Protein AF-A0A7W6D1Y2-F1 (afdb_monomer)

InterPro domains:
  IPR007345 Polysaccharide pyruvyl transferase [PF04230] (98-237)

Mean predicted aligned error: 4.93 Å

pLDDT: mean 94.33, std 11.02, range [41.69, 98.81]

Foldseek 3Di:
DEFELCQVVVVQVVCCVVPLKDKDFLLVLLLVVLVVQLCVVQAFDPVPDDYAYQQQQCVDPDAQDEAEQFDEHEQNSDDGDPSYDYQAAQYHYDLVSCLVCLVSQQVNDPHAHQFPVRQVSSVVSVRRYDYLHGSLLLAAAAPDDAPQAAEEEEAEDDQRHFPPLQCVLDDPVNVVRYDYHYSMDMDRDPSQDPVSRVVSSVVSVVLLCCLLHHHQEYETCDPSVPSNNLSHQHHYAHETQDDDRSCNVVVVFDDHDYSVCSNVDDNNDGRTPCVVSNVSSSVSVSVSCVVVVSGPDDPDDDPDPPPPDDDDD

Radius of gyration: 21.43 Å; Cα contacts (8 Å, |Δi|>4): 584; chains: 1; bounding box: 61×64×55 Å

Nearest PDB structures (foldseek):
  2xci-assembly1_A  TM=4.581E-01  e=1.912E-04  Aquifex aeolicus
  5ax7-assembly1_A  TM=4.625E-01  e=5.579E-03  Schizosaccharomyces pombe 972h-
  5vae-assembly1_A  TM=3.691E-01  e=1.554E-02  Streptococcus gordonii
  8gym-assembly1_t1  TM=3.337E-01  e=3.835E-02  Tetrahymena thermophila SB210
  6vm6-assembly5_E  TM=3.054E-01  e=9.922E-01  Acinetobacter sp. ATCC 27244

Organism: NCBI:txid1133344

Solvent-accessible surface area (backbone atoms only — not comparable to full-atom values): 17151 Å² total; per-residue (Å²): 72,57,43,71,30,57,61,75,39,66,70,47,54,51,32,32,78,74,66,59,39,38,71,48,62,30,41,62,36,38,36,34,50,16,53,52,49,43,36,57,74,66,54,37,57,74,91,74,64,52,80,41,42,52,48,53,36,40,72,57,82,68,75,76,40,79,33,66,40,53,43,82,54,56,60,70,36,52,67,70,33,88,44,53,47,73,42,48,38,10,25,34,54,51,65,74,41,47,66,75,39,36,74,68,53,46,78,57,52,65,34,21,8,25,12,51,60,42,18,51,50,36,43,77,69,73,22,55,48,39,70,63,27,53,54,29,38,48,34,70,61,43,94,60,81,41,94,81,40,26,32,34,42,39,28,48,64,76,92,19,32,57,48,82,72,49,63,81,57,52,66,77,73,54,65,78,46,55,46,82,41,70,52,52,44,80,47,74,59,83,50,37,47,74,70,53,40,54,51,45,34,52,50,26,53,49,51,53,49,48,48,44,59,34,34,56,33,35,40,26,32,34,67,63,56,44,39,45,33,38,22,18,54,29,17,65,41,36,38,31,73,63,91,58,62,78,43,48,49,49,53,79,66,44,74,71,38,39,75,94,38,38,90,70,61,68,89,79,52,72,52,52,88,48,64,71,60,24,51,52,52,48,47,56,51,47,54,56,34,53,77,67,66,57,41,70,78,74,76,74,80,74,78,77,78,84,81,79,76,78,86,80,133

Structure (mmCIF, N/CA/C/O backbone):
data_AF-A0A7W6D1Y2-F1
#
_entry.id   AF-A0A7W6D1Y2-F1
#
loop_
_atom_site.group_PDB
_atom_site.id
_atom_site.type_symbol
_atom_site.label_atom_id
_atom_site.label_alt_id
_atom_site.label_comp_id
_atom_site.label_asym_id
_atom_site.label_entity_id
_atom_site.label_seq_id
_atom_site.pdbx_PDB_ins_code
_atom_site.Cartn_x
_atom_site.Cartn_y
_atom_site.Cartn_z
_atom_site.occupancy
_atom_site.B_iso_or_equiv
_atom_site.auth_seq_id
_atom_site.auth_comp_id
_atom_site.auth_asym_id
_atom_site.auth_atom_id
_atom_site.pdbx_PDB_model_num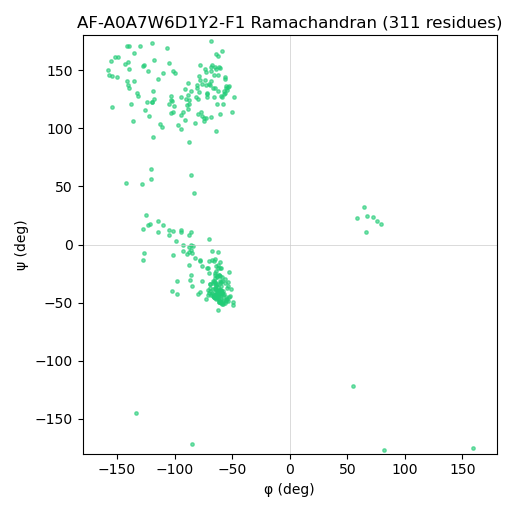
ATOM 1 N N . MET A 1 1 ? -6.647 9.348 8.780 1.00 93.44 1 MET A N 1
ATOM 2 C CA . MET A 1 1 ? -5.751 8.637 7.829 1.00 93.44 1 MET A CA 1
ATOM 3 C C . MET A 1 1 ? -4.778 7.731 8.574 1.00 93.44 1 MET A C 1
ATOM 5 O O . MET A 1 1 ? -4.252 8.136 9.602 1.00 93.44 1 MET A O 1
ATOM 9 N N . LEU A 1 2 ? -4.503 6.533 8.050 1.00 96.69 2 LEU A N 1
ATOM 10 C CA . LEU A 1 2 ? -3.585 5.573 8.676 1.00 96.69 2 LEU A CA 1
ATOM 11 C C . LEU A 1 2 ? -2.104 5.967 8.552 1.00 96.69 2 LEU A C 1
ATOM 13 O O . LEU A 1 2 ? -1.648 6.403 7.495 1.00 96.69 2 LEU A O 1
ATOM 17 N N . THR A 1 3 ? -1.351 5.719 9.620 1.00 97.25 3 THR A N 1
ATOM 18 C CA . THR A 1 3 ? 0.117 5.716 9.695 1.00 97.25 3 THR A CA 1
ATOM 19 C C . THR A 1 3 ? 0.593 4.426 10.376 1.00 97.25 3 THR A C 1
ATOM 21 O O . THR A 1 3 ? -0.231 3.659 10.873 1.00 97.25 3 THR A O 1
ATOM 24 N N . PHE A 1 4 ? 1.903 4.151 10.373 1.00 98.06 4 PHE A N 1
ATOM 25 C CA . PHE A 1 4 ? 2.440 2.846 10.789 1.00 98.06 4 PHE A CA 1
ATOM 26 C C . PHE A 1 4 ? 3.675 3.001 11.681 1.00 98.06 4 PHE A C 1
ATOM 28 O O . PHE A 1 4 ? 4.752 3.353 11.190 1.00 98.06 4 PHE A O 1
ATOM 35 N N . SER A 1 5 ? 3.544 2.749 12.986 1.00 97.75 5 SER A N 1
ATOM 36 C CA . SER A 1 5 ? 4.691 2.734 13.912 1.00 97.75 5 SER A CA 1
ATOM 37 C C . SER A 1 5 ? 5.389 1.380 14.008 1.00 97.75 5 SER A C 1
ATOM 39 O O . SER A 1 5 ? 6.523 1.297 14.478 1.00 97.75 5 SER A O 1
ATOM 41 N N . TYR A 1 6 ? 4.726 0.307 13.580 1.00 97.88 6 TYR A N 1
ATOM 42 C CA . TYR A 1 6 ? 5.149 -1.075 13.774 1.00 97.88 6 TYR A CA 1
ATOM 43 C C . TYR A 1 6 ? 5.332 -1.479 15.249 1.00 97.88 6 TYR A C 1
ATOM 45 O O . TYR A 1 6 ? 6.046 -2.444 15.527 1.00 97.88 6 TYR A O 1
ATOM 53 N N . ALA A 1 7 ? 4.683 -0.789 16.197 1.00 97.06 7 ALA A N 1
ATOM 54 C CA . ALA A 1 7 ? 4.875 -0.995 17.638 1.00 97.06 7 ALA A CA 1
ATOM 55 C C . ALA A 1 7 ? 4.685 -2.447 18.108 1.00 97.06 7 ALA A C 1
ATOM 57 O O . ALA A 1 7 ? 5.437 -2.928 18.951 1.00 97.06 7 ALA A O 1
ATOM 58 N N . ASN A 1 8 ? 3.743 -3.175 17.508 1.00 96.31 8 ASN A N 1
ATOM 59 C CA . ASN A 1 8 ? 3.412 -4.549 17.893 1.00 96.31 8 ASN A CA 1
ATOM 60 C C . ASN A 1 8 ? 4.149 -5.632 17.075 1.00 96.31 8 ASN A C 1
ATOM 62 O O . ASN A 1 8 ? 3.853 -6.824 17.157 1.00 96.31 8 ASN A O 1
ATOM 66 N N . PHE A 1 9 ? 5.178 -5.258 16.305 1.00 96.62 9 PHE A N 1
ATOM 67 C CA . PHE A 1 9 ? 5.960 -6.210 15.514 1.00 96.62 9 PHE A CA 1
ATOM 68 C C . PHE A 1 9 ? 7.109 -6.809 16.333 1.00 96.62 9 PHE A C 1
ATOM 70 O O . PHE A 1 9 ? 8.257 -6.367 16.246 1.00 96.62 9 PHE A O 1
ATOM 77 N N . ALA A 1 10 ? 6.845 -7.904 17.052 1.00 95.44 10 ALA A N 1
ATOM 78 C CA . ALA A 1 10 ? 7.852 -8.597 17.869 1.00 95.44 10 ALA A CA 1
ATOM 79 C C . ALA A 1 10 ? 9.132 -8.980 17.089 1.00 95.44 10 ALA A C 1
ATOM 81 O O . ALA A 1 10 ? 10.241 -8.971 17.626 1.00 95.44 10 ALA A O 1
ATOM 82 N N . GLY A 1 11 ? 9.007 -9.289 15.793 1.00 95.56 11 GLY A N 1
ATOM 83 C CA . GLY A 1 11 ? 10.159 -9.550 14.924 1.00 95.56 11 GLY A CA 1
ATOM 84 C C . GLY A 1 11 ? 11.063 -8.328 14.714 1.00 95.56 11 GLY A C 1
ATOM 85 O O . GLY A 1 11 ? 12.279 -8.487 14.599 1.00 95.56 11 GLY A O 1
ATOM 86 N N . PHE A 1 12 ? 10.492 -7.123 14.688 1.00 96.38 12 PHE A N 1
ATOM 87 C CA . PHE A 1 12 ? 11.236 -5.870 14.556 1.00 96.38 12 PHE A CA 1
ATOM 88 C C . PHE A 1 12 ? 11.879 -5.479 15.883 1.00 96.38 12 PHE A C 1
ATOM 90 O O . PHE A 1 12 ? 13.068 -5.172 15.883 1.00 96.38 12 PHE A O 1
ATOM 97 N N . ALA A 1 13 ? 11.172 -5.641 17.007 1.00 96.75 13 ALA A N 1
ATOM 98 C CA . ALA A 1 13 ? 11.747 -5.485 18.346 1.00 96.75 13 ALA A CA 1
ATOM 99 C C . ALA A 1 13 ? 13.005 -6.357 18.529 1.00 96.75 13 ALA A C 1
ATOM 101 O O . ALA A 1 13 ? 14.068 -5.873 18.921 1.00 96.75 13 ALA A O 1
ATOM 102 N N . ARG A 1 14 ? 12.923 -7.645 18.153 1.00 97.56 14 ARG A N 1
ATOM 103 C CA . ARG A 1 14 ? 14.071 -8.568 18.195 1.00 97.56 14 ARG A CA 1
ATOM 104 C C . ARG A 1 14 ? 15.202 -8.149 17.258 1.00 97.56 14 ARG A C 1
ATOM 106 O O . ARG A 1 14 ? 16.367 -8.260 17.630 1.00 97.56 14 ARG A O 1
ATOM 113 N N . ALA A 1 15 ? 14.886 -7.701 16.041 1.00 96.44 15 ALA A N 1
ATOM 114 C CA . ALA A 1 15 ? 15.895 -7.227 15.096 1.00 96.44 15 ALA A CA 1
ATOM 115 C C . ALA A 1 15 ? 16.615 -5.976 15.619 1.00 96.44 15 ALA A C 1
ATOM 117 O O . ALA A 1 15 ? 17.841 -5.933 15.553 1.00 96.44 15 ALA A O 1
ATOM 118 N N . MET A 1 16 ? 15.872 -5.035 16.204 1.00 97.19 16 MET A N 1
ATOM 119 C CA . MET A 1 16 ? 16.410 -3.825 16.816 1.00 97.19 16 MET A CA 1
ATOM 120 C C . MET A 1 16 ? 17.342 -4.161 17.986 1.00 97.19 16 MET A C 1
ATOM 122 O O . MET A 1 16 ? 18.485 -3.719 17.982 1.00 97.19 16 MET A O 1
ATOM 126 N N . LYS A 1 17 ? 16.918 -5.028 18.921 1.00 97.12 17 LYS A N 1
ATOM 127 C CA . LYS A 1 17 ? 17.756 -5.465 20.056 1.00 97.12 17 LYS A CA 1
ATOM 128 C C . LYS A 1 17 ? 19.048 -6.163 19.611 1.00 97.12 17 LYS A C 1
ATOM 130 O O . LYS A 1 17 ? 20.076 -6.017 20.255 1.00 97.12 17 LYS A O 1
ATOM 135 N N . ARG A 1 18 ? 18.995 -6.937 18.521 1.00 97.50 18 ARG A N 1
ATOM 136 C CA . ARG A 1 18 ? 20.141 -7.719 18.027 1.00 97.50 18 ARG A CA 1
ATOM 137 C C . ARG A 1 18 ? 21.107 -6.951 17.129 1.00 97.50 18 ARG A C 1
ATOM 139 O O . ARG A 1 18 ? 22.278 -7.299 17.095 1.00 97.50 18 ARG A O 1
ATOM 146 N N . ARG A 1 19 ? 20.607 -6.032 16.301 1.00 97.38 19 ARG A N 1
ATOM 147 C CA . ARG A 1 19 ? 21.371 -5.417 15.197 1.00 97.38 19 ARG A CA 1
ATOM 148 C C . ARG A 1 19 ? 21.365 -3.890 15.220 1.00 97.38 19 ARG A C 1
ATOM 150 O O . ARG A 1 19 ? 22.011 -3.289 14.375 1.00 97.38 19 ARG A O 1
ATOM 157 N N . GLY A 1 20 ? 20.586 -3.257 16.099 1.00 97.31 20 GLY A N 1
ATOM 158 C CA . GLY A 1 20 ? 20.396 -1.800 16.102 1.00 97.31 20 GLY A CA 1
ATOM 159 C C . GLY A 1 20 ? 19.668 -1.256 14.864 1.00 97.31 20 GLY A C 1
ATOM 160 O O . GLY A 1 20 ? 19.652 -0.048 14.632 1.00 97.31 20 GLY A O 1
ATOM 161 N N . VAL A 1 21 ? 19.092 -2.136 14.038 1.00 97.19 21 VAL A N 1
ATOM 162 C CA . VAL A 1 21 ? 18.413 -1.769 12.793 1.00 97.19 21 VAL A CA 1
ATOM 163 C C . VAL A 1 21 ? 17.361 -2.808 12.412 1.00 97.19 21 VAL A C 1
ATOM 165 O O . VAL A 1 21 ? 17.531 -4.020 12.587 1.00 97.19 21 VAL A O 1
ATOM 168 N N . TYR A 1 22 ? 16.269 -2.329 11.833 1.00 97.00 22 TYR A N 1
ATOM 169 C CA . TYR A 1 22 ? 15.302 -3.132 11.091 1.00 97.00 22 TYR A CA 1
ATOM 170 C C . TYR A 1 22 ? 14.856 -2.357 9.850 1.00 97.00 22 TYR A C 1
ATOM 172 O O . TYR A 1 22 ? 15.211 -1.193 9.682 1.00 97.00 22 TYR A O 1
ATOM 180 N N . SER A 1 23 ? 14.115 -2.998 8.945 1.00 96.31 23 SER A N 1
ATOM 181 C CA . SER A 1 23 ? 13.546 -2.306 7.787 1.00 96.31 23 SER A CA 1
ATOM 182 C C . SER A 1 23 ? 12.023 -2.269 7.821 1.00 96.31 23 SER A C 1
ATOM 184 O O . SER A 1 23 ? 11.370 -3.248 8.196 1.00 96.31 23 SER A O 1
ATOM 186 N N . VAL A 1 24 ? 11.455 -1.150 7.384 1.00 96.88 24 VAL A N 1
ATOM 187 C CA . VAL A 1 24 ? 10.011 -0.925 7.240 1.00 96.88 24 VAL A CA 1
ATOM 188 C C . VAL A 1 24 ? 9.593 -0.982 5.774 1.00 96.88 24 VAL A C 1
ATOM 190 O O . VAL A 1 24 ? 10.425 -0.860 4.870 1.00 96.88 24 VAL A O 1
ATOM 193 N N . ASN A 1 25 ? 8.317 -1.280 5.528 1.00 95.88 25 ASN A N 1
ATOM 194 C CA . ASN A 1 25 ? 7.756 -1.399 4.187 1.00 95.88 25 ASN A CA 1
ATOM 195 C C . ASN A 1 25 ? 7.273 -0.026 3.711 1.00 95.88 25 ASN A C 1
ATOM 197 O O . ASN A 1 25 ? 6.348 0.535 4.291 1.00 95.88 25 ASN A O 1
ATOM 201 N N . LEU A 1 26 ? 7.873 0.504 2.643 1.00 98.31 26 LEU A N 1
ATOM 202 C CA . LEU A 1 26 ? 7.450 1.794 2.088 1.00 98.31 26 LEU A CA 1
ATOM 203 C C . LEU A 1 26 ? 6.085 1.707 1.394 1.00 98.31 26 LEU A C 1
ATOM 205 O O . LEU A 1 26 ? 5.403 2.718 1.285 1.00 98.31 26 LEU A O 1
ATOM 209 N N . GLY A 1 27 ? 5.648 0.505 1.001 1.00 97.81 27 GLY A N 1
ATOM 210 C CA . GLY A 1 27 ? 4.305 0.275 0.473 1.00 97.81 27 GLY A CA 1
ATOM 211 C C . GLY A 1 27 ? 3.190 0.627 1.460 1.00 97.81 27 GLY A C 1
ATOM 212 O O . GLY A 1 27 ? 2.149 1.106 1.028 1.00 97.81 27 GLY A O 1
ATOM 213 N N . ASP A 1 28 ? 3.417 0.477 2.769 1.00 98.00 28 ASP A N 1
ATOM 214 C CA . ASP A 1 28 ? 2.430 0.885 3.776 1.00 98.00 28 ASP A CA 1
ATOM 215 C C . ASP A 1 28 ? 2.242 2.412 3.740 1.00 98.00 28 ASP A C 1
ATOM 217 O O . ASP A 1 28 ? 1.121 2.902 3.654 1.00 98.00 28 ASP A O 1
ATOM 221 N N . PHE A 1 29 ? 3.333 3.175 3.649 1.00 98.44 29 PHE A N 1
ATOM 222 C CA . PHE A 1 29 ? 3.287 4.636 3.515 1.00 98.44 29 PHE A CA 1
ATOM 223 C C . PHE A 1 29 ? 2.764 5.105 2.145 1.00 98.44 29 PHE A C 1
ATOM 225 O O . PHE A 1 29 ? 2.196 6.190 2.045 1.00 98.44 29 PHE A O 1
ATOM 232 N N . MET A 1 30 ? 2.876 4.294 1.088 1.00 98.62 30 MET A N 1
ATOM 233 C CA . MET A 1 30 ? 2.199 4.577 -0.186 1.00 98.62 30 MET A CA 1
ATOM 234 C C . MET A 1 30 ? 0.673 4.491 -0.058 1.00 98.62 30 MET A C 1
ATOM 236 O O . MET A 1 30 ? -0.028 5.251 -0.721 1.00 98.62 30 MET A O 1
ATOM 240 N N . GLN A 1 31 ? 0.147 3.636 0.826 1.00 98.38 31 GLN A N 1
ATOM 241 C CA . GLN A 1 31 ? -1.284 3.627 1.150 1.00 98.38 31 GLN A CA 1
ATOM 242 C C . GLN A 1 31 ? -1.699 4.916 1.873 1.00 98.38 31 GLN A C 1
ATOM 244 O O . GLN A 1 31 ? -2.724 5.496 1.523 1.00 98.38 31 GLN A O 1
ATOM 249 N N . THR A 1 32 ? -0.891 5.403 2.826 1.00 98.00 32 THR A N 1
ATOM 250 C CA . THR A 1 32 ? -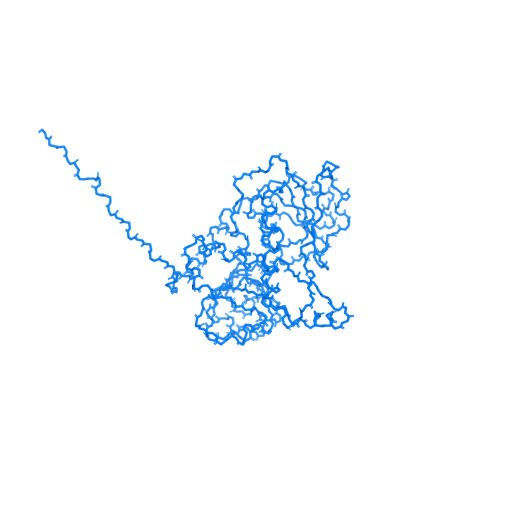1.097 6.715 3.473 1.00 98.00 32 THR A CA 1
ATOM 251 C C . THR A 1 32 ? -1.173 7.827 2.425 1.00 98.00 32 THR A C 1
ATOM 253 O O . THR A 1 32 ? -2.123 8.606 2.405 1.00 98.00 32 THR A O 1
ATOM 256 N N . LEU A 1 33 ? -0.217 7.855 1.492 1.00 98.44 33 LEU A N 1
ATOM 257 C CA . LEU A 1 33 ? -0.178 8.845 0.413 1.00 98.44 33 LEU A CA 1
ATOM 258 C C . LEU A 1 33 ? -1.374 8.738 -0.541 1.00 98.44 33 LEU A C 1
ATOM 260 O O . LEU A 1 33 ? -1.858 9.761 -1.018 1.00 98.44 33 LEU A O 1
ATOM 264 N N . ALA A 1 34 ? -1.873 7.529 -0.800 1.00 98.38 34 ALA A N 1
ATOM 265 C CA . ALA A 1 34 ? -3.069 7.327 -1.608 1.00 98.38 34 ALA A CA 1
ATOM 266 C C . ALA A 1 34 ? -4.324 7.894 -0.932 1.00 98.38 34 ALA A C 1
ATOM 268 O O . ALA A 1 34 ? -5.066 8.631 -1.573 1.00 98.38 34 ALA A O 1
ATOM 269 N N . ILE A 1 35 ? -4.512 7.638 0.370 1.00 97.81 35 ILE A N 1
ATOM 270 C CA . ILE A 1 35 ? -5.610 8.233 1.150 1.00 97.81 35 ILE A CA 1
ATOM 271 C C . ILE A 1 35 ? -5.528 9.763 1.089 1.00 97.81 35 ILE A C 1
ATOM 273 O O . ILE A 1 35 ? -6.510 10.412 0.735 1.00 97.81 35 ILE A O 1
ATOM 277 N N . ARG A 1 36 ? -4.345 10.343 1.346 1.00 97.50 36 ARG A N 1
ATOM 278 C CA . ARG A 1 36 ? -4.149 11.800 1.270 1.00 97.50 36 ARG A CA 1
ATOM 279 C C . ARG A 1 36 ? -4.439 12.351 -0.128 1.00 97.50 36 ARG A C 1
ATOM 281 O O . ARG A 1 36 ? -5.037 13.413 -0.262 1.00 97.50 36 ARG A O 1
ATOM 288 N N . SER A 1 37 ? -4.049 11.626 -1.178 1.00 97.50 37 SER A N 1
ATOM 289 C CA . SER A 1 37 ? -4.353 12.012 -2.558 1.00 97.50 37 SER A CA 1
ATOM 290 C C . SER A 1 37 ? -5.857 12.043 -2.824 1.00 97.50 37 SER A C 1
ATOM 292 O O . SER A 1 37 ? -6.320 12.976 -3.471 1.00 97.50 37 SER A O 1
ATOM 294 N N . VAL A 1 38 ? -6.617 11.059 -2.336 1.00 98.00 38 VAL A N 1
ATOM 295 C CA . VAL A 1 38 ? -8.079 11.020 -2.503 1.00 98.00 38 VAL A CA 1
ATOM 296 C C . VAL A 1 38 ? -8.742 12.154 -1.726 1.00 98.00 38 VAL A C 1
ATOM 298 O O . VAL A 1 38 ? -9.566 12.867 -2.285 1.00 98.00 38 VAL A O 1
ATOM 301 N N . TYR A 1 39 ? -8.330 12.400 -0.481 1.00 97.50 39 TYR A N 1
ATOM 302 C CA . TYR A 1 39 ? -8.813 13.543 0.300 1.00 97.50 39 TYR A CA 1
ATOM 303 C C . TYR A 1 39 ? -8.591 14.874 -0.418 1.00 97.50 39 TYR A C 1
ATOM 305 O O . TYR A 1 39 ? -9.523 15.667 -0.539 1.00 97.50 39 TYR A O 1
ATOM 313 N N . LYS A 1 40 ? -7.396 15.080 -0.984 1.00 96.69 40 LYS A N 1
ATOM 314 C CA . LYS A 1 40 ? -7.095 16.267 -1.790 1.00 96.69 40 LYS A CA 1
ATOM 315 C C . LYS A 1 40 ? -7.987 16.368 -3.032 1.00 96.69 40 LYS A C 1
ATOM 317 O O . LYS A 1 40 ? -8.454 17.458 -3.340 1.00 96.69 40 LYS A O 1
ATOM 322 N N . GLN A 1 41 ? -8.219 15.261 -3.743 1.00 95.81 41 GLN A N 1
ATOM 323 C CA . GLN A 1 41 ? -9.101 15.231 -4.921 1.00 95.81 41 GLN A CA 1
ATOM 324 C C . GLN A 1 41 ? -10.551 15.593 -4.568 1.00 95.81 41 GLN A C 1
ATOM 326 O O . GLN A 1 41 ? -11.215 16.264 -5.349 1.00 95.81 41 GLN A O 1
ATOM 331 N N . LEU A 1 42 ? -11.022 15.173 -3.391 1.00 96.31 42 LEU A N 1
ATOM 332 C CA . LEU A 1 42 ? -12.380 15.429 -2.907 1.00 96.31 42 LEU A CA 1
ATOM 333 C C . LEU A 1 42 ? -12.538 16.783 -2.196 1.00 96.31 42 LEU A C 1
ATOM 335 O O . LEU A 1 42 ? -13.647 17.144 -1.816 1.00 96.31 42 LEU A O 1
ATOM 339 N N . GLY A 1 43 ? -11.451 17.536 -2.007 1.00 95.19 43 GLY A N 1
ATOM 340 C CA . GLY A 1 43 ? -11.484 18.822 -1.309 1.00 95.19 43 GLY A CA 1
ATOM 341 C C . GLY A 1 43 ? -11.692 18.706 0.204 1.00 95.19 43 GLY A C 1
ATOM 342 O O . GLY A 1 43 ? -12.159 19.662 0.819 1.00 95.19 43 GLY A O 1
ATOM 343 N N . ALA A 1 44 ? -11.356 17.564 0.812 1.00 94.62 44 ALA A N 1
ATOM 344 C CA . ALA A 1 44 ? -11.396 17.418 2.265 1.00 94.62 44 ALA A CA 1
ATOM 345 C C . ALA A 1 44 ? -10.392 18.397 2.922 1.00 94.62 44 ALA A C 1
ATOM 347 O O . ALA A 1 44 ? -9.241 18.464 2.473 1.00 94.62 44 ALA A O 1
ATOM 348 N N . PRO A 1 45 ? -10.781 19.160 3.961 1.00 92.31 45 PRO A N 1
ATOM 349 C CA . PRO A 1 45 ? -9.895 20.151 4.572 1.00 92.31 45 PRO A CA 1
ATOM 350 C C . PRO A 1 45 ? -8.690 19.499 5.265 1.00 92.31 45 PRO A C 1
ATOM 352 O O . PRO A 1 45 ? -8.860 18.653 6.137 1.00 92.31 45 PRO A O 1
ATOM 355 N N . GLU A 1 46 ? -7.462 19.928 4.944 1.00 92.50 46 GLU A N 1
ATOM 356 C CA . GLU A 1 46 ? -6.239 19.343 5.536 1.00 92.50 46 GLU A CA 1
ATOM 357 C C . GLU A 1 46 ? -6.207 19.475 7.070 1.00 92.50 46 GLU A C 1
ATOM 359 O O . GLU A 1 46 ? -5.710 18.585 7.754 1.00 92.50 46 GLU A O 1
ATOM 364 N N . ALA A 1 47 ? -6.793 20.548 7.616 1.00 93.25 47 ALA A N 1
ATOM 365 C CA . ALA A 1 47 ? -6.887 20.784 9.059 1.00 93.25 47 ALA A CA 1
ATOM 366 C C . ALA A 1 47 ? -7.734 19.734 9.808 1.00 93.25 47 ALA A C 1
ATOM 368 O O . ALA A 1 47 ? -7.531 19.539 11.002 1.00 93.25 47 ALA A O 1
ATOM 369 N N . GLU A 1 48 ? -8.637 19.040 9.110 1.00 92.69 48 GLU A N 1
ATOM 370 C CA . GLU A 1 48 ? -9.499 17.986 9.668 1.00 92.69 48 GLU A CA 1
ATOM 371 C C . GLU A 1 48 ? -8.834 16.594 9.590 1.00 92.69 48 GLU A C 1
ATOM 373 O O . GLU A 1 48 ? -9.337 15.603 10.126 1.00 92.69 48 GLU A O 1
ATOM 378 N N . ILE A 1 49 ? -7.686 16.468 8.909 1.00 94.88 49 ILE A N 1
ATOM 379 C CA . ILE A 1 49 ? -7.033 15.173 8.695 1.00 94.88 49 ILE A CA 1
ATOM 380 C C . ILE A 1 49 ? -6.198 14.793 9.919 1.00 94.88 49 ILE A C 1
ATOM 382 O O . ILE A 1 49 ? -5.064 15.230 10.105 1.00 94.88 49 ILE A O 1
ATOM 386 N N . VAL A 1 50 ? -6.718 13.850 10.703 1.00 95.00 50 VAL A N 1
ATOM 387 C CA . VAL A 1 50 ? -5.989 13.254 11.830 1.00 95.00 50 VAL A CA 1
ATOM 388 C C . VAL A 1 50 ? -5.223 12.000 11.394 1.00 95.00 50 VAL A C 1
ATOM 390 O O . VAL A 1 50 ? -5.751 11.114 10.708 1.00 95.00 50 VAL A O 1
ATOM 393 N N . ALA A 1 51 ? -3.958 11.898 11.807 1.00 95.94 51 ALA A N 1
ATOM 394 C CA . ALA A 1 51 ? -3.142 10.699 11.643 1.00 95.94 51 ALA A CA 1
ATOM 395 C C . ALA A 1 51 ? -3.442 9.676 12.752 1.00 95.94 51 ALA A C 1
ATOM 397 O O . ALA A 1 51 ? -3.354 9.990 13.935 1.00 95.94 51 ALA A O 1
ATOM 398 N N . ILE A 1 52 ? -3.750 8.438 12.367 1.00 97.69 52 ILE A N 1
ATOM 399 C CA . ILE A 1 52 ? -4.067 7.331 13.278 1.00 97.69 52 ILE A CA 1
ATOM 400 C C . ILE A 1 52 ? -3.049 6.226 13.043 1.00 97.69 52 ILE A C 1
ATOM 402 O O . ILE A 1 52 ? -2.880 5.759 11.918 1.00 97.69 52 ILE A O 1
ATOM 406 N N . ASP A 1 53 ? -2.330 5.821 14.081 1.00 97.94 53 ASP A N 1
ATOM 407 C CA . ASP A 1 53 ? -1.378 4.720 13.982 1.00 97.94 53 ASP A CA 1
ATOM 408 C C . ASP A 1 53 ? -2.117 3.378 13.980 1.00 97.94 53 ASP A C 1
ATOM 410 O O . ASP A 1 53 ? -2.716 2.985 14.977 1.00 97.94 53 ASP A O 1
ATOM 414 N N . ARG A 1 54 ? -2.057 2.654 12.856 1.00 98.12 54 ARG A N 1
ATOM 415 C CA . ARG A 1 54 ? -2.673 1.328 12.683 1.00 98.12 54 ARG A CA 1
ATOM 416 C C . ARG A 1 54 ? -2.216 0.367 13.774 1.00 98.12 54 ARG A C 1
ATOM 418 O O . ARG A 1 54 ? -2.986 -0.470 14.232 1.00 98.12 54 ARG A O 1
ATOM 425 N N . ASP A 1 55 ? -0.952 0.467 14.176 1.00 97.88 55 ASP A N 1
ATOM 426 C CA . ASP A 1 55 ? -0.338 -0.487 15.092 1.00 97.88 55 ASP A CA 1
ATOM 427 C C . ASP A 1 55 ? -0.738 -0.278 16.551 1.00 97.88 55 ASP A C 1
ATOM 429 O O . ASP A 1 55 ? -0.533 -1.190 17.343 1.00 97.88 55 ASP A O 1
ATOM 433 N N . THR A 1 56 ? -1.347 0.857 16.895 1.00 97.56 56 THR A N 1
ATOM 434 C CA . THR A 1 56 ? -1.860 1.167 18.241 1.00 97.56 56 THR A CA 1
ATOM 435 C C . THR A 1 5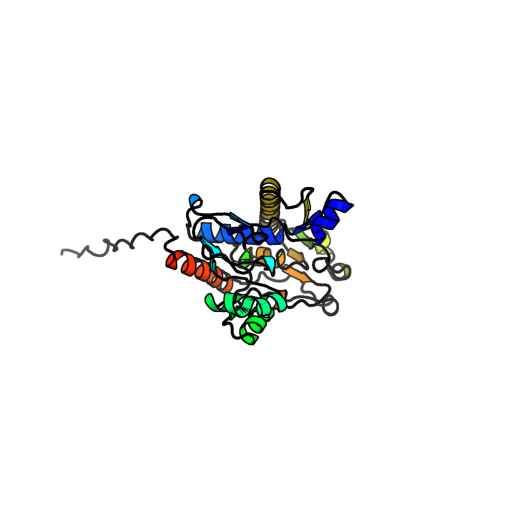6 ? -3.326 1.610 18.224 1.00 97.56 56 THR A C 1
ATOM 437 O O . THR A 1 56 ? -3.837 2.105 19.223 1.00 97.56 56 THR A O 1
ATOM 440 N N . ILE A 1 57 ? -4.026 1.399 17.104 1.00 98.00 57 ILE A N 1
ATOM 441 C CA . ILE A 1 57 ? -5.382 1.904 16.842 1.00 98.00 57 ILE A CA 1
ATOM 442 C C . ILE A 1 57 ? -6.421 1.482 17.892 1.00 98.00 57 ILE A C 1
ATOM 444 O O . ILE A 1 57 ? -7.309 2.268 18.205 1.00 98.00 57 ILE A O 1
ATOM 448 N N . ALA A 1 58 ? -6.285 0.292 18.486 1.00 97.81 58 ALA A N 1
ATOM 449 C CA . ALA A 1 58 ? -7.171 -0.185 19.551 1.00 97.81 58 ALA A CA 1
ATOM 450 C C . ALA A 1 58 ? -7.097 0.671 20.835 1.00 97.81 58 ALA A C 1
ATOM 452 O O . ALA A 1 58 ? -8.005 0.630 21.655 1.00 97.81 58 ALA A O 1
ATOM 453 N N . ALA A 1 59 ? -6.031 1.461 21.003 1.00 97.25 59 ALA A N 1
ATOM 454 C CA . ALA A 1 59 ? -5.844 2.397 22.111 1.00 97.25 59 ALA A CA 1
ATOM 455 C C . ALA A 1 59 ? -6.153 3.857 21.722 1.00 97.25 59 ALA A C 1
ATOM 457 O O . ALA A 1 59 ? -5.795 4.781 22.454 1.00 97.25 59 ALA A O 1
ATOM 458 N N . TYR A 1 60 ? -6.768 4.094 20.559 1.00 97.94 60 TYR A N 1
ATOM 459 C CA . TYR A 1 60 ? -7.127 5.441 20.131 1.00 97.94 60 TYR A CA 1
ATOM 460 C C . TYR A 1 60 ? -8.155 6.068 21.085 1.00 97.94 60 TYR A C 1
ATOM 462 O O . TYR A 1 60 ? -9.256 5.550 21.252 1.00 97.94 60 TYR A O 1
ATOM 470 N N . ALA A 1 61 ? -7.785 7.207 21.672 1.00 96.75 61 ALA A N 1
ATOM 471 C CA . ALA A 1 61 ? -8.606 7.994 22.597 1.00 96.75 61 ALA A CA 1
ATOM 472 C C . ALA A 1 61 ? -8.765 9.454 22.124 1.00 96.75 61 ALA A C 1
ATOM 474 O O . ALA A 1 61 ? -8.902 10.372 22.929 1.00 96.75 61 ALA A O 1
ATOM 475 N N . GLY A 1 62 ? -8.647 9.677 20.811 1.00 95.81 62 GLY A N 1
ATOM 476 C CA . GLY A 1 62 ? -8.828 10.988 20.193 1.00 95.81 62 GLY A CA 1
ATOM 477 C C . GLY A 1 62 ? -10.298 11.310 19.887 1.00 95.81 62 GLY A C 1
ATOM 478 O O . GLY A 1 62 ? -11.191 10.567 20.301 1.00 95.81 62 GLY A O 1
ATOM 479 N N . PRO A 1 63 ? -10.560 12.415 19.165 1.00 95.62 63 PRO A N 1
ATOM 480 C CA . PRO A 1 63 ? -11.914 12.789 18.760 1.00 95.62 63 PRO A CA 1
ATOM 481 C C . PRO A 1 63 ? -12.559 11.739 17.833 1.00 95.62 63 PRO A C 1
ATOM 483 O O . PRO A 1 63 ? -11.850 10.932 17.234 1.00 95.62 63 PRO A O 1
ATOM 486 N N . PRO A 1 64 ? -13.892 11.751 17.661 1.00 97.25 64 PRO A N 1
ATOM 487 C CA . PRO A 1 64 ? -14.553 10.909 16.672 1.00 97.25 64 PRO A CA 1
ATOM 488 C C . PRO A 1 64 ? -13.992 11.113 15.257 1.00 97.25 64 PRO A C 1
ATOM 490 O O . PRO A 1 64 ? -13.776 12.243 14.823 1.00 97.25 64 PRO A O 1
ATOM 493 N N . VAL A 1 65 ? -13.764 10.019 14.530 1.00 97.50 65 VAL A N 1
ATOM 494 C CA . VAL A 1 65 ? -13.125 10.018 13.207 1.00 97.50 65 VAL A CA 1
ATOM 495 C C . VAL A 1 65 ? -13.776 9.011 12.266 1.00 97.50 65 VAL A C 1
ATOM 497 O O . VAL A 1 65 ? -14.055 7.873 12.644 1.00 97.50 65 VAL A O 1
ATOM 500 N N . LEU A 1 66 ? -13.923 9.400 10.997 1.00 97.81 66 LEU A N 1
ATOM 501 C CA . LEU A 1 66 ? -14.133 8.460 9.899 1.00 97.81 66 LEU A CA 1
ATOM 502 C C . LEU A 1 66 ? -12.772 7.991 9.368 1.00 97.81 66 LEU A C 1
ATOM 504 O O . LEU A 1 66 ? -11.934 8.804 8.967 1.00 97.81 66 LEU A O 1
ATOM 508 N N . LEU A 1 67 ? -12.538 6.680 9.335 1.00 98.06 67 LEU A N 1
ATOM 509 C CA . LEU A 1 67 ? -11.236 6.117 8.984 1.00 98.06 67 LEU A CA 1
ATOM 510 C C . LEU A 1 67 ? -11.309 5.159 7.790 1.00 98.06 67 LEU A C 1
ATOM 512 O O . LEU A 1 67 ? -11.785 4.037 7.947 1.00 98.06 67 LEU A O 1
ATOM 516 N N . PRO A 1 68 ? -10.750 5.526 6.620 1.00 97.81 68 PRO A N 1
ATOM 517 C CA . PRO A 1 68 ? -10.528 4.585 5.528 1.00 97.81 68 PRO A CA 1
ATOM 518 C C . PRO A 1 68 ? -9.590 3.446 5.948 1.00 97.81 68 PRO A C 1
ATOM 520 O O . PRO A 1 68 ? -8.392 3.651 6.172 1.00 97.81 68 PRO A O 1
ATOM 523 N N . MET A 1 69 ? -10.132 2.234 6.031 1.00 98.12 69 MET A N 1
ATOM 524 C CA . MET A 1 69 ? -9.440 1.024 6.480 1.00 98.12 69 MET A CA 1
ATOM 525 C C . MET A 1 69 ? -8.694 0.342 5.323 1.00 98.12 69 MET A C 1
ATOM 527 O O . MET A 1 69 ? -8.953 -0.816 5.001 1.00 98.12 69 MET A O 1
ATOM 531 N N . ASN A 1 70 ? -7.750 1.064 4.708 1.00 98.31 70 ASN A N 1
ATOM 532 C CA . ASN A 1 70 ? -6.924 0.556 3.609 1.00 98.31 70 ASN A CA 1
ATOM 533 C C . ASN A 1 70 ? -5.561 0.057 4.094 1.00 98.31 70 ASN A C 1
ATOM 535 O O . ASN A 1 70 ? -4.642 0.846 4.336 1.00 98.31 70 ASN A O 1
ATOM 539 N N . GLY A 1 71 ? -5.416 -1.265 4.181 1.00 97.00 71 GLY A N 1
ATOM 540 C CA . GLY A 1 71 ? -4.171 -1.908 4.578 1.00 97.00 71 GLY A CA 1
ATOM 541 C C . GLY A 1 71 ? -4.344 -3.336 5.082 1.00 97.00 71 GLY A C 1
ATOM 542 O O . GLY A 1 71 ? -5.429 -3.907 5.064 1.00 97.00 71 GLY A O 1
ATOM 543 N N . CYS A 1 72 ? -3.234 -3.913 5.544 1.00 97.19 72 CYS A N 1
ATOM 544 C CA . CYS A 1 72 ? -3.249 -5.152 6.320 1.00 97.19 72 CYS A CA 1
ATOM 545 C C . CYS A 1 72 ? -3.594 -4.824 7.781 1.00 97.19 72 CYS A C 1
ATOM 547 O O . CYS A 1 72 ? -3.038 -3.873 8.321 1.00 97.19 72 CYS A O 1
ATOM 549 N N . PHE A 1 73 ? -4.444 -5.595 8.443 1.00 98.44 73 PHE A N 1
ATOM 550 C CA . PHE A 1 73 ? -4.782 -5.435 9.855 1.00 98.44 73 PHE A CA 1
ATOM 551 C C . PHE A 1 73 ? -4.500 -6.727 10.621 1.00 98.44 73 PHE A C 1
ATOM 553 O O . PHE A 1 73 ? -4.550 -7.831 10.071 1.00 98.44 73 PHE A O 1
ATOM 560 N N . TYR A 1 74 ? -4.155 -6.565 11.893 1.00 98.19 74 TYR A N 1
ATOM 561 C CA . TYR A 1 74 ? -3.742 -7.637 12.793 1.00 98.19 74 TYR A CA 1
ATOM 562 C C . TYR A 1 74 ? -4.695 -7.722 13.982 1.00 98.19 74 TYR A C 1
ATOM 564 O O . TYR A 1 74 ? -5.573 -6.879 14.142 1.00 98.19 74 TYR A O 1
ATOM 572 N N . ASP A 1 75 ? -4.524 -8.736 14.819 1.00 97.88 75 ASP A N 1
ATOM 573 C CA . ASP A 1 75 ? -5.361 -8.937 15.999 1.00 97.88 75 ASP A CA 1
ATOM 574 C C . ASP A 1 75 ? -5.295 -7.762 16.982 1.00 97.88 75 ASP A C 1
ATOM 576 O O . ASP A 1 75 ? -6.333 -7.320 17.456 1.00 97.88 75 ASP A O 1
ATOM 580 N N . TRP A 1 76 ? -4.114 -7.181 17.209 1.00 97.56 76 TRP A N 1
ATOM 581 C CA . TRP A 1 76 ? -3.947 -5.989 18.058 1.00 97.56 76 TRP A CA 1
ATOM 582 C C . TRP A 1 76 ? -4.573 -4.707 17.488 1.00 97.56 76 TRP A C 1
ATOM 584 O O . TRP A 1 76 ? -4.551 -3.668 18.146 1.00 97.56 76 TRP A O 1
ATOM 594 N N . CYS A 1 77 ? -5.100 -4.739 16.262 1.00 98.44 77 CYS A N 1
ATOM 595 C CA . CYS A 1 77 ? -5.845 -3.617 15.700 1.00 98.44 77 CYS A CA 1
ATOM 596 C C . CYS A 1 77 ? -7.307 -3.589 16.157 1.00 98.44 77 CYS A C 1
ATOM 598 O O . CYS A 1 77 ? -7.987 -2.601 15.897 1.00 98.44 77 CYS A O 1
ATOM 600 N N . PHE A 1 78 ? -7.794 -4.664 16.780 1.00 98.19 78 PHE A N 1
ATOM 601 C CA . PHE A 1 78 ? -9.201 -4.846 17.104 1.00 98.19 78 PHE A CA 1
ATOM 602 C C . PHE A 1 78 ? -9.410 -5.178 18.592 1.00 98.19 78 PHE A C 1
ATOM 604 O O . PHE A 1 78 ? -8.524 -5.763 19.221 1.00 98.19 78 PHE A O 1
ATOM 611 N N . PRO A 1 79 ? -10.588 -4.854 19.159 1.00 97.88 79 PRO A N 1
ATOM 612 C CA . PRO A 1 79 ? -11.684 -4.108 18.530 1.00 97.88 79 PRO A CA 1
ATOM 613 C C . PRO A 1 79 ? -11.306 -2.643 18.255 1.00 97.88 79 PRO A C 1
ATOM 615 O O . PRO A 1 79 ? -10.431 -2.082 18.911 1.00 97.88 79 PRO A O 1
ATOM 618 N N . LEU A 1 80 ? -11.953 -2.032 17.263 1.00 98.25 80 LEU A N 1
ATOM 619 C CA . LEU A 1 80 ? -11.858 -0.592 17.049 1.00 98.25 80 LEU A CA 1
ATOM 620 C C . LEU A 1 80 ? -12.581 0.143 18.192 1.00 98.25 80 LEU A C 1
ATOM 622 O O . LEU A 1 80 ? -13.684 -0.275 18.565 1.00 98.25 80 LEU A O 1
ATOM 626 N N . PRO A 1 81 ? -12.003 1.230 18.731 1.00 97.81 81 PRO A N 1
ATOM 627 C CA . PRO A 1 81 ? -12.682 2.093 19.695 1.00 97.81 81 PRO A CA 1
ATOM 628 C C . PRO A 1 81 ? -13.939 2.735 19.102 1.00 97.81 81 PRO A C 1
ATOM 630 O O . PRO A 1 81 ? -13.988 2.994 17.902 1.00 97.81 81 PRO A O 1
ATOM 633 N N . GLU A 1 82 ? -14.921 3.069 19.944 1.00 97.00 82 GLU A N 1
ATOM 634 C CA . GLU A 1 82 ? -16.187 3.694 19.509 1.00 97.00 82 GLU A CA 1
ATOM 635 C C . GLU A 1 82 ? -15.991 5.028 18.778 1.00 97.00 82 GLU A C 1
ATOM 637 O O . GLU A 1 82 ? -16.778 5.378 17.903 1.00 97.00 82 GLU A O 1
ATOM 642 N N . ALA A 1 83 ? -14.909 5.748 19.087 1.00 97.81 83 ALA A N 1
ATOM 643 C CA . ALA A 1 83 ? -14.540 6.978 18.396 1.00 97.81 83 ALA A CA 1
ATOM 644 C C . ALA A 1 83 ? -14.147 6.754 16.921 1.00 97.81 83 ALA A C 1
ATOM 646 O O . ALA A 1 83 ? -14.058 7.715 16.164 1.00 97.81 83 ALA A O 1
ATOM 647 N N . ILE A 1 84 ? -13.901 5.515 16.483 1.00 98.38 84 ILE A N 1
ATOM 648 C CA . ILE A 1 84 ? -13.527 5.206 15.102 1.00 98.38 84 ILE A CA 1
ATOM 649 C C . ILE A 1 84 ? -14.729 4.630 14.363 1.00 98.38 84 ILE A C 1
ATOM 651 O O . ILE A 1 84 ? -15.139 3.497 14.601 1.00 98.38 84 ILE A O 1
ATOM 655 N N . THR A 1 85 ? -15.225 5.381 13.382 1.00 98.12 85 THR A N 1
ATOM 656 C CA . THR A 1 85 ? -16.136 4.862 12.359 1.00 98.12 85 THR A CA 1
ATOM 657 C C . THR A 1 85 ? -15.303 4.370 11.169 1.00 98.12 85 THR A C 1
ATOM 659 O O . THR A 1 85 ? -14.716 5.187 10.453 1.00 98.12 85 THR A O 1
ATOM 662 N N . PRO A 1 86 ? -15.171 3.051 10.944 1.00 98.19 86 PRO A N 1
ATOM 663 C CA . PRO A 1 86 ? -14.381 2.534 9.837 1.00 98.19 86 PRO A CA 1
ATOM 664 C C . PRO A 1 86 ? -15.121 2.668 8.502 1.00 98.19 86 PRO A C 1
ATOM 666 O O . PRO A 1 86 ? -16.297 2.341 8.384 1.00 98.19 86 PRO A O 1
ATOM 669 N N . LEU A 1 87 ? -14.387 3.064 7.467 1.00 98.06 87 LEU A N 1
ATOM 670 C CA . LEU A 1 87 ? -14.795 2.955 6.071 1.00 98.06 87 LEU A CA 1
ATOM 671 C C . LEU A 1 87 ? -13.913 1.904 5.396 1.00 98.06 87 LEU A C 1
ATOM 673 O O . LEU A 1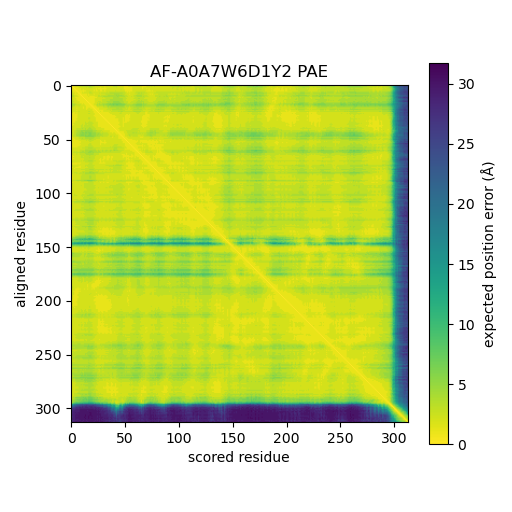 87 ? -12.755 2.169 5.065 1.00 98.06 87 LEU A O 1
ATOM 677 N N . PHE A 1 88 ? -14.426 0.690 5.217 1.00 98.31 88 PHE A N 1
ATOM 678 C CA . PHE A 1 88 ? -13.634 -0.415 4.679 1.00 98.31 88 PHE A CA 1
ATOM 679 C C . PHE A 1 88 ? -13.402 -0.282 3.175 1.00 98.31 88 PHE A C 1
ATOM 681 O O . PHE A 1 88 ? -14.312 -0.476 2.375 1.00 98.31 88 PHE A O 1
ATOM 688 N N . VAL A 1 89 ? -12.159 0.028 2.803 1.00 96.75 89 VAL A N 1
ATOM 689 C CA . VAL A 1 89 ? -11.676 0.080 1.418 1.00 96.75 89 VAL A CA 1
ATOM 690 C C . VAL A 1 89 ? -10.306 -0.567 1.390 1.00 96.75 89 VAL A C 1
ATOM 692 O O . VAL A 1 89 ? -9.409 -0.091 2.072 1.00 96.75 89 VAL A O 1
ATOM 695 N N . GLY A 1 90 ? -10.110 -1.627 0.613 1.00 97.69 90 GLY A N 1
ATOM 696 C CA . GLY A 1 90 ? -8.817 -2.306 0.551 1.00 97.69 90 GLY A CA 1
ATOM 697 C C . GLY A 1 90 ? -8.413 -2.948 1.877 1.00 97.69 90 GLY A C 1
ATOM 698 O O . GLY A 1 90 ? -7.223 -3.019 2.201 1.00 97.69 90 GLY A O 1
ATOM 699 N N . PHE A 1 91 ? -9.399 -3.404 2.649 1.00 98.62 91 PHE A N 1
ATOM 700 C CA . PHE A 1 91 ? -9.177 -4.132 3.886 1.00 98.62 91 PHE A CA 1
ATOM 701 C C . PHE A 1 91 ? -8.534 -5.487 3.612 1.00 98.62 91 PHE A C 1
ATOM 703 O O . PHE A 1 91 ? -8.970 -6.225 2.728 1.00 98.62 91 PHE A O 1
ATOM 710 N N . GLN A 1 92 ? -7.520 -5.843 4.390 1.00 98.25 92 GLN A N 1
ATOM 711 C CA . GLN A 1 92 ? -7.034 -7.209 4.435 1.00 98.25 92 GLN A CA 1
ATOM 712 C C . GLN A 1 92 ? -6.666 -7.608 5.856 1.00 98.25 92 GLN A C 1
ATOM 714 O O . GLN A 1 92 ? -5.987 -6.874 6.564 1.00 98.25 92 GLN A O 1
ATOM 719 N N . ALA A 1 93 ? -7.036 -8.819 6.245 1.00 98.19 93 ALA A N 1
ATOM 720 C CA . ALA A 1 93 ? -6.587 -9.450 7.474 1.00 98.19 93 ALA A CA 1
ATOM 721 C C . ALA A 1 93 ? -6.340 -10.943 7.225 1.00 98.19 93 ALA A C 1
ATOM 723 O O . ALA A 1 93 ? -6.622 -11.467 6.147 1.00 98.19 93 ALA A O 1
ATOM 724 N N . ARG A 1 94 ? -5.745 -11.634 8.198 1.00 97.19 94 ARG A N 1
ATOM 725 C CA . ARG A 1 94 ? -5.669 -13.103 8.169 1.00 97.19 94 ARG A CA 1
ATOM 726 C C . ARG A 1 94 ? -7.011 -13.696 8.587 1.00 97.19 94 ARG A C 1
ATOM 728 O O . ARG A 1 94 ? -7.705 -13.085 9.396 1.00 97.19 94 ARG A O 1
ATOM 735 N N . ALA A 1 95 ? -7.298 -14.916 8.137 1.00 97.44 95 ALA A N 1
ATOM 736 C CA . ALA A 1 95 ? -8.504 -15.643 8.527 1.00 97.44 95 ALA A CA 1
ATOM 737 C C . ALA A 1 95 ? -8.692 -15.708 10.049 1.00 97.44 95 ALA A C 1
ATOM 739 O O . ALA A 1 95 ? -9.746 -15.336 10.541 1.00 97.44 95 ALA A O 1
ATOM 740 N N . SER A 1 96 ? -7.630 -16.004 10.804 1.00 97.94 96 SER A N 1
ATOM 741 C CA . SER A 1 96 ? -7.681 -16.043 12.274 1.00 97.94 96 SER A CA 1
ATOM 742 C C . SER A 1 96 ? -8.060 -14.707 12.931 1.00 97.94 96 SER A C 1
ATOM 744 O O . SER A 1 96 ? -8.570 -14.687 14.045 1.00 97.94 96 SER A O 1
ATOM 746 N N . VAL A 1 97 ? -7.776 -13.571 12.282 1.00 98.38 97 VAL A N 1
ATOM 747 C CA . VAL A 1 97 ? -8.176 -12.242 12.776 1.00 98.38 97 VAL A CA 1
ATOM 748 C C . VAL A 1 97 ? -9.646 -11.993 12.442 1.00 98.38 97 VAL A C 1
ATOM 750 O O . VAL A 1 97 ? -10.384 -11.519 13.297 1.00 98.38 97 VAL A O 1
ATOM 753 N N . ILE A 1 98 ? -10.076 -12.348 11.228 1.00 98.50 98 ILE A N 1
ATOM 754 C CA . ILE A 1 98 ? -11.478 -12.239 10.800 1.00 98.50 98 ILE A CA 1
ATOM 755 C C . ILE A 1 98 ? -12.374 -13.088 11.700 1.00 98.50 98 ILE A C 1
ATOM 757 O O . ILE A 1 98 ? -13.341 -12.571 12.244 1.00 98.50 98 ILE A O 1
ATOM 761 N N . GLU A 1 99 ? -12.017 -14.352 11.914 1.00 98.19 99 GLU A N 1
ATOM 762 C CA . GLU A 1 99 ? -12.740 -15.281 12.782 1.00 98.19 99 GLU A CA 1
ATOM 763 C C . GLU A 1 99 ? -12.870 -14.728 14.205 1.00 98.19 99 GLU A C 1
ATOM 765 O O . GLU A 1 99 ? -13.972 -14.639 14.743 1.00 98.19 99 GLU A O 1
ATOM 770 N N . ARG A 1 100 ? -11.755 -14.276 14.796 1.00 98.44 100 ARG A N 1
ATOM 771 C CA . ARG A 1 100 ? -11.724 -13.753 16.168 1.00 98.44 100 ARG A CA 1
ATOM 772 C C . ARG A 1 100 ? -12.575 -12.496 16.358 1.00 98.44 100 ARG A C 1
ATOM 774 O O . ARG A 1 100 ? -13.120 -12.298 17.439 1.00 98.44 100 ARG A O 1
ATOM 781 N N . PHE A 1 101 ? -12.659 -11.637 15.345 1.00 98.38 101 PHE A N 1
ATOM 782 C CA . PHE A 1 101 ? -13.337 -10.340 15.431 1.00 98.38 101 PHE A CA 1
ATOM 783 C C . PHE A 1 101 ? -14.580 -10.245 14.537 1.00 98.38 101 PHE A C 1
ATOM 785 O O . PHE A 1 101 ? -15.037 -9.138 14.254 1.00 98.38 101 PHE A O 1
ATOM 792 N N . ARG A 1 102 ? -15.159 -11.382 14.121 1.00 97.94 102 ARG A N 1
ATOM 793 C CA . ARG A 1 102 ? -16.301 -11.434 13.190 1.00 97.94 102 ARG A CA 1
ATOM 794 C C . ARG A 1 102 ? -17.478 -10.570 13.633 1.00 97.94 102 ARG A C 1
ATOM 796 O O . ARG A 1 102 ? -17.973 -9.788 12.833 1.00 97.94 102 ARG A O 1
ATOM 803 N N . ASP A 1 103 ? -17.860 -10.628 14.909 1.00 98.19 103 ASP A N 1
ATOM 804 C CA . ASP A 1 103 ? -19.009 -9.873 15.427 1.00 98.19 103 ASP A CA 1
ATOM 805 C C . ASP A 1 103 ? -18.726 -8.368 15.459 1.00 98.19 103 ASP A C 1
ATOM 807 O O . ASP A 1 103 ? -19.606 -7.551 15.204 1.00 98.19 103 ASP A O 1
ATOM 811 N N . HIS A 1 104 ? -17.474 -7.984 15.723 1.00 98.25 104 HIS A N 1
ATOM 812 C CA . HIS A 1 104 ? -17.064 -6.586 15.662 1.00 98.25 104 HIS A CA 1
ATOM 813 C C . HIS A 1 104 ? -17.071 -6.065 14.219 1.00 98.25 104 HIS A C 1
ATOM 815 O O . HIS A 1 104 ? -17.571 -4.973 13.973 1.00 98.25 104 HIS A O 1
ATOM 821 N N . LEU A 1 105 ? -16.557 -6.847 13.264 1.00 98.44 105 LEU A N 1
ATOM 822 C CA . LEU A 1 105 ? -16.538 -6.488 11.843 1.00 98.44 105 LEU A CA 1
ATOM 823 C C . LEU A 1 105 ? -17.954 -6.441 11.245 1.00 98.44 105 LEU A C 1
ATOM 825 O O . LEU A 1 105 ? -18.255 -5.524 10.486 1.00 98.44 105 LEU A O 1
ATOM 829 N N . ALA A 1 106 ? -18.842 -7.361 11.638 1.00 98.44 106 ALA A N 1
ATOM 830 C CA . ALA A 1 106 ? -20.231 -7.431 11.171 1.00 98.44 106 ALA A CA 1
ATOM 831 C C . ALA A 1 106 ? -21.024 -6.136 11.413 1.00 98.44 106 ALA A C 1
ATOM 833 O O . ALA A 1 106 ? -21.898 -5.789 10.624 1.00 98.44 106 ALA A O 1
ATOM 834 N N . ARG A 1 107 ? -20.685 -5.374 12.464 1.00 97.94 107 ARG A N 1
ATOM 835 C CA . ARG A 1 107 ? -21.316 -4.078 12.781 1.00 97.94 107 ARG A CA 1
ATOM 836 C C . ARG A 1 107 ? -21.113 -3.010 11.704 1.00 97.94 107 ARG A C 1
ATOM 838 O O . ARG A 1 107 ? -21.819 -2.008 11.715 1.00 97.94 107 ARG A O 1
ATOM 845 N N . PHE A 1 108 ? -20.141 -3.205 10.818 1.00 97.69 108 PHE A N 1
ATOM 846 C CA . PHE A 1 108 ? -19.711 -2.223 9.825 1.00 97.69 108 PHE A CA 1
ATOM 847 C C . PHE A 1 108 ? -19.799 -2.754 8.391 1.00 97.69 108 PHE A C 1
ATOM 849 O O . PHE A 1 108 ? -19.153 -2.222 7.489 1.00 97.69 108 PHE A O 1
ATOM 856 N N . GLN A 1 109 ? -20.547 -3.837 8.184 1.00 97.00 109 GLN A N 1
ATOM 857 C CA . GLN A 1 109 ? -20.755 -4.410 6.862 1.00 97.00 109 GLN A CA 1
ATOM 858 C C . GLN A 1 109 ? -21.542 -3.446 5.940 1.00 97.00 109 GLN A C 1
ATOM 860 O O . GLN A 1 109 ? -22.353 -2.659 6.435 1.00 97.00 109 GLN A O 1
ATOM 865 N N . PRO A 1 110 ? -21.354 -3.519 4.609 1.00 97.94 110 PRO A N 1
ATOM 866 C CA . PRO A 1 110 ? -20.467 -4.444 3.907 1.00 97.94 110 PRO A CA 1
ATOM 867 C C . PRO A 1 110 ? -18.985 -4.029 3.956 1.00 97.94 110 PRO A C 1
ATOM 869 O O . PRO A 1 110 ? -18.636 -2.851 3.894 1.00 97.94 110 PRO A O 1
ATOM 872 N N . ILE A 1 111 ? -18.089 -5.016 4.023 1.00 98.56 111 ILE A N 1
ATOM 873 C CA . ILE A 1 111 ? -16.640 -4.803 4.142 1.00 98.56 111 ILE A CA 1
ATOM 874 C C . ILE A 1 111 ? -15.963 -4.777 2.763 1.00 98.56 111 ILE A C 1
ATOM 876 O O . ILE A 1 111 ? -15.869 -5.799 2.077 1.00 98.56 111 ILE A O 1
ATOM 880 N N . GLY A 1 112 ? -15.420 -3.620 2.375 1.00 98.44 112 GLY A N 1
ATOM 881 C CA . GLY A 1 112 ? -14.605 -3.477 1.167 1.00 98.44 112 GLY A CA 1
ATOM 882 C C . GLY A 1 112 ? -13.187 -4.036 1.336 1.00 98.44 112 GLY A C 1
ATOM 883 O O . GLY A 1 112 ? -12.349 -3.472 2.045 1.00 98.44 112 GLY A O 1
ATOM 884 N N . CYS A 1 113 ? -12.907 -5.145 0.657 1.00 98.69 113 CYS A N 1
ATOM 885 C CA . CYS A 1 113 ? -11.697 -5.953 0.793 1.00 98.69 113 CYS A CA 1
ATOM 886 C C . CYS A 1 113 ? -10.678 -5.700 -0.323 1.00 98.69 113 CYS A C 1
ATOM 888 O O . CYS A 1 113 ? -11.028 -5.445 -1.476 1.00 98.69 113 CYS A O 1
ATOM 890 N N . ARG A 1 114 ? -9.388 -5.845 -0.013 1.00 98.25 114 ARG A N 1
ATOM 891 C CA . ARG A 1 114 ? -8.310 -5.714 -1.004 1.00 98.25 114 ARG A CA 1
ATOM 892 C C . ARG A 1 114 ? -8.305 -6.852 -2.021 1.00 98.25 114 ARG A C 1
ATOM 894 O O . ARG A 1 114 ? -7.970 -6.619 -3.176 1.00 98.25 114 ARG A O 1
ATOM 901 N N . ASP A 1 115 ? -8.616 -8.061 -1.571 1.00 98.06 115 ASP A N 1
ATOM 902 C CA . ASP A 1 115 ? -8.462 -9.303 -2.324 1.00 98.06 115 ASP A CA 1
ATOM 903 C C . ASP A 1 115 ? -9.649 -10.251 -2.091 1.00 98.06 115 ASP A C 1
ATOM 905 O O . ASP A 1 115 ? -10.359 -10.133 -1.085 1.00 98.06 115 ASP A O 1
ATOM 909 N N . SER A 1 116 ? -9.879 -11.169 -3.039 1.00 97.50 116 SER A N 1
ATOM 910 C CA . SER A 1 116 ? -11.019 -12.096 -3.017 1.00 97.50 116 SER A CA 1
ATOM 911 C C . SER A 1 116 ? -10.969 -13.031 -1.815 1.00 97.50 116 SER A C 1
ATOM 913 O O . SER A 1 116 ? -11.980 -13.199 -1.144 1.00 97.50 116 SER A O 1
ATOM 915 N N . ALA A 1 117 ? -9.784 -13.529 -1.453 1.00 96.62 117 ALA A N 1
ATOM 916 C CA . ALA A 1 117 ? -9.611 -14.403 -0.296 1.00 96.62 117 ALA A CA 1
ATOM 917 C C . ALA A 1 117 ? -10.055 -13.744 1.018 1.00 96.62 117 ALA A C 1
ATOM 919 O O . ALA A 1 117 ? -10.697 -14.392 1.845 1.00 96.62 117 ALA A O 1
ATOM 920 N N . THR A 1 118 ? -9.765 -12.453 1.219 1.00 98.38 118 THR A N 1
ATOM 921 C CA . THR A 1 118 ? -10.288 -11.714 2.379 1.00 98.38 118 THR A CA 1
ATOM 922 C C . THR A 1 118 ? -11.818 -11.625 2.340 1.00 98.38 118 THR A C 1
ATOM 924 O O . THR A 1 118 ? -12.462 -11.899 3.354 1.00 98.38 118 THR A O 1
ATOM 927 N N . ALA A 1 119 ? -12.408 -11.281 1.188 1.00 98.62 119 ALA A N 1
ATOM 928 C CA . ALA A 1 119 ? -13.862 -11.162 1.042 1.00 98.62 119 ALA A CA 1
ATOM 929 C C . ALA A 1 119 ? -14.584 -12.504 1.249 1.00 98.62 119 ALA A C 1
ATOM 931 O O . ALA A 1 119 ? -15.584 -12.568 1.957 1.00 98.62 119 ALA A O 1
ATOM 932 N N . GLU A 1 120 ? -14.067 -13.583 0.668 1.00 98.44 120 GLU A N 1
ATOM 933 C CA . GLU A 1 120 ? -14.591 -14.942 0.816 1.00 98.44 120 GLU A CA 1
ATOM 934 C C . GLU A 1 120 ? -14.512 -15.415 2.265 1.00 98.44 120 GLU A C 1
ATOM 936 O O . GLU A 1 120 ? -15.483 -15.962 2.780 1.00 98.44 120 GLU A O 1
ATOM 941 N N . THR A 1 121 ? -13.404 -15.130 2.955 1.00 98.44 121 THR A N 1
ATOM 942 C CA . THR A 1 121 ? -13.258 -15.473 4.374 1.00 98.44 121 THR A CA 1
ATOM 943 C C . THR A 1 121 ? -14.291 -14.739 5.234 1.00 98.44 121 THR A C 1
ATOM 945 O O . THR A 1 121 ? -14.912 -15.348 6.099 1.00 98.44 121 THR A O 1
ATOM 948 N N . LEU A 1 122 ? -14.522 -13.444 4.994 1.00 98.75 122 LEU A N 1
ATOM 949 C CA . LEU A 1 122 ? -15.557 -12.681 5.704 1.00 98.75 122 LEU A CA 1
ATOM 950 C C . LEU A 1 122 ? -16.959 -13.250 5.464 1.00 98.75 122 LEU A C 1
ATOM 952 O O . LEU A 1 122 ? -17.681 -13.508 6.428 1.00 98.75 122 LEU A O 1
ATOM 956 N N . ARG A 1 123 ? -17.309 -13.525 4.202 1.00 98.69 123 ARG A N 1
ATOM 957 C CA . ARG A 1 123 ? -18.608 -14.111 3.839 1.00 98.69 123 ARG A CA 1
ATOM 958 C C . ARG A 1 123 ? -18.805 -15.494 4.451 1.00 98.69 123 ARG A C 1
ATOM 960 O O . ARG A 1 123 ? -19.889 -15.781 4.947 1.00 98.69 123 ARG A O 1
ATOM 967 N N . ALA A 1 124 ? -17.759 -16.319 4.489 1.00 98.38 124 ALA A N 1
ATOM 968 C CA . ALA A 1 124 ? -17.791 -17.627 5.143 1.00 98.38 124 ALA A CA 1
ATOM 969 C C . ALA A 1 124 ? -18.074 -17.529 6.655 1.00 98.38 124 ALA A C 1
ATOM 971 O O . ALA A 1 124 ? -18.649 -18.447 7.233 1.00 98.38 124 ALA A O 1
ATOM 972 N N . HIS A 1 125 ? -17.731 -16.403 7.289 1.00 97.88 125 HIS A N 1
ATOM 973 C CA . HIS A 1 125 ? -18.056 -16.105 8.687 1.00 97.88 125 HIS A CA 1
ATOM 974 C C . HIS A 1 125 ? -19.350 -15.287 8.873 1.00 97.88 125 HIS A C 1
ATOM 976 O O . HIS A 1 125 ? -19.628 -14.836 9.989 1.00 97.88 125 HIS A O 1
ATOM 982 N N . GLY A 1 126 ? -20.152 -15.124 7.815 1.00 97.75 126 GLY A N 1
ATOM 983 C CA . GLY A 1 126 ? -21.446 -14.438 7.852 1.00 97.75 126 GLY A CA 1
ATOM 984 C C . GLY A 1 126 ? -21.365 -12.910 7.834 1.00 97.75 126 GLY A C 1
ATOM 985 O O . GLY A 1 126 ? -22.335 -12.259 8.210 1.00 97.75 126 GLY A O 1
ATOM 986 N N . VAL A 1 127 ? -20.229 -12.335 7.429 1.00 98.69 127 VAL A N 1
ATOM 987 C CA . VAL A 1 127 ? -20.048 -10.883 7.288 1.00 98.69 127 VAL A CA 1
ATOM 988 C C . VAL A 1 127 ? -20.143 -10.505 5.816 1.00 98.69 127 VAL A C 1
ATOM 990 O O . VAL A 1 127 ? -19.370 -11.017 5.001 1.00 98.69 127 VAL A O 1
ATOM 993 N N . ASP A 1 128 ? -21.061 -9.599 5.468 1.00 98.69 128 ASP A N 1
ATOM 994 C CA . ASP A 1 128 ? -21.167 -9.141 4.082 1.00 98.69 128 ASP A CA 1
ATOM 995 C C . ASP A 1 128 ? -19.899 -8.379 3.667 1.00 98.69 128 ASP A C 1
ATOM 997 O O . ASP A 1 128 ? -19.352 -7.557 4.410 1.00 98.69 128 ASP A O 1
ATOM 1001 N N . ALA A 1 129 ? -19.387 -8.688 2.482 1.00 98.69 129 ALA A N 1
ATOM 1002 C CA . ALA A 1 129 ? -18.099 -8.207 2.007 1.00 98.69 129 ALA A CA 1
ATOM 1003 C C . ALA A 1 129 ? -18.047 -8.201 0.483 1.00 98.69 129 ALA A C 1
ATOM 1005 O O . ALA A 1 129 ? -18.769 -8.941 -0.183 1.00 98.69 129 ALA A O 1
ATOM 1006 N N . PHE A 1 130 ? -17.158 -7.393 -0.089 1.00 98.25 130 PHE A N 1
ATOM 1007 C CA . PHE A 1 130 ? -16.923 -7.316 -1.532 1.00 98.25 130 PHE A CA 1
ATOM 1008 C C . PHE A 1 130 ? -15.488 -6.883 -1.832 1.00 98.25 130 PHE A C 1
ATOM 1010 O O . PHE A 1 130 ? -14.799 -6.353 -0.965 1.00 98.25 130 PHE A O 1
ATOM 1017 N N . VAL A 1 131 ? -15.010 -7.121 -3.055 1.00 98.25 131 VAL A N 1
ATOM 1018 C CA . VAL A 1 131 ? -13.640 -6.763 -3.451 1.00 98.25 131 VAL A CA 1
ATOM 1019 C C . VAL A 1 131 ? -13.611 -5.340 -4.005 1.00 98.25 131 VAL A C 1
ATOM 1021 O O . VAL A 1 131 ? -14.253 -5.031 -5.007 1.00 98.25 131 VAL A O 1
ATOM 1024 N N . THR A 1 132 ? -12.833 -4.469 -3.367 1.00 97.12 132 THR A N 1
ATOM 1025 C CA . THR A 1 132 ? -12.575 -3.096 -3.823 1.00 97.12 132 THR A CA 1
ATOM 1026 C C . THR A 1 132 ? -11.253 -2.971 -4.572 1.00 97.12 132 THR A C 1
ATOM 1028 O O . THR A 1 132 ? -11.134 -2.116 -5.451 1.00 97.12 132 THR A O 1
ATOM 1031 N N . GLY A 1 133 ? -10.261 -3.792 -4.211 1.00 97.06 133 GLY A N 1
ATOM 1032 C CA . GLY A 1 133 ? -8.850 -3.528 -4.496 1.00 97.06 133 GLY A CA 1
ATOM 1033 C C . GLY A 1 133 ? -8.233 -2.564 -3.473 1.00 97.06 133 GLY A C 1
ATOM 1034 O O . GLY A 1 133 ? -8.882 -2.172 -2.503 1.00 97.06 133 GLY A O 1
ATOM 1035 N N . CYS A 1 134 ? -6.967 -2.185 -3.665 1.00 97.88 134 CYS A N 1
ATOM 1036 C CA . CYS A 1 134 ? -6.263 -1.240 -2.788 1.00 97.88 134 CYS A CA 1
ATOM 1037 C C . CYS A 1 134 ? -6.471 0.209 -3.248 1.00 97.88 134 CYS A C 1
ATOM 1039 O O . CYS A 1 134 ? -6.322 0.509 -4.433 1.00 97.88 134 CYS A O 1
ATOM 1041 N N . LEU A 1 135 ? -6.671 1.134 -2.306 1.00 97.88 135 LEU A N 1
ATOM 1042 C CA . LEU A 1 135 ? -6.847 2.567 -2.572 1.00 97.88 135 LEU A CA 1
ATOM 1043 C C . LEU A 1 135 ? -5.639 3.212 -3.278 1.00 97.88 135 LEU A C 1
ATOM 1045 O O . LEU A 1 135 ? -5.759 4.278 -3.866 1.00 97.88 135 LEU A O 1
ATOM 1049 N N . THR A 1 136 ? -4.476 2.556 -3.303 1.00 98.44 136 THR A N 1
ATOM 1050 C CA . THR A 1 136 ? -3.336 2.991 -4.136 1.00 98.44 136 THR A CA 1
ATOM 1051 C C . THR A 1 136 ? -3.643 3.036 -5.636 1.00 98.44 136 THR A C 1
ATOM 1053 O O . THR A 1 136 ? -2.980 3.782 -6.351 1.00 98.44 136 THR A O 1
ATOM 1056 N N . LEU A 1 137 ? -4.676 2.330 -6.110 1.00 98.50 137 LEU A N 1
ATOM 1057 C CA . LEU A 1 137 ? -5.192 2.455 -7.480 1.00 98.50 137 LEU A CA 1
ATOM 1058 C C . LEU A 1 137 ? -5.916 3.790 -7.741 1.00 98.50 137 LEU A C 1
ATOM 1060 O O . LEU A 1 137 ? -6.117 4.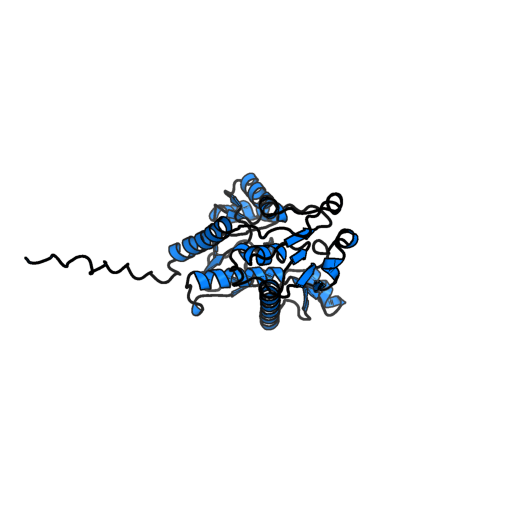167 -8.893 1.00 98.50 137 LEU A O 1
ATOM 1064 N N . ALA A 1 138 ? -6.259 4.538 -6.687 1.00 98.00 138 ALA A N 1
ATOM 1065 C CA . ALA A 1 138 ? -6.847 5.873 -6.783 1.00 98.00 138 ALA A CA 1
ATOM 1066 C C . ALA A 1 138 ? -5.808 7.002 -6.951 1.00 98.00 138 ALA A C 1
ATOM 1068 O O . ALA A 1 138 ? -6.163 8.179 -7.063 1.00 98.00 138 ALA A O 1
ATOM 1069 N N . LEU A 1 139 ? -4.512 6.667 -6.971 1.00 98.19 139 LEU A N 1
ATOM 1070 C CA . LEU A 1 139 ? -3.465 7.637 -7.279 1.00 98.19 139 LEU A CA 1
ATOM 1071 C C . LEU A 1 139 ? -3.639 8.183 -8.712 1.00 98.19 139 LEU A C 1
ATOM 1073 O O . LEU A 1 139 ? -4.068 7.449 -9.607 1.00 98.19 139 LEU A O 1
ATOM 1077 N N . PRO A 1 140 ? -3.309 9.467 -8.946 1.00 95.50 140 PRO A N 1
ATOM 1078 C CA . PRO A 1 140 ? -3.533 10.092 -10.244 1.00 95.50 140 PRO A CA 1
ATOM 1079 C C . PRO A 1 140 ? -2.617 9.504 -11.331 1.00 95.50 140 PRO A C 1
ATOM 1081 O O . PRO A 1 140 ? -1.510 9.043 -11.010 1.00 95.50 140 PRO A O 1
ATOM 1084 N N . PRO A 1 141 ? -3.052 9.551 -12.605 1.00 95.25 141 PRO A N 1
ATOM 1085 C CA . PRO A 1 141 ? -2.219 9.170 -13.740 1.00 95.25 141 PRO A CA 1
ATOM 1086 C C . PRO A 1 141 ? -1.010 10.111 -13.877 1.00 95.25 141 PRO A C 1
ATOM 1088 O O . PRO A 1 141 ? -0.977 11.197 -13.290 1.00 95.25 141 PRO A O 1
ATOM 1091 N N . ARG A 1 142 ? 0.002 9.698 -14.647 1.00 94.25 142 ARG A N 1
ATOM 1092 C CA . ARG A 1 142 ? 1.044 10.616 -15.130 1.00 94.25 142 ARG A CA 1
ATOM 1093 C C . ARG A 1 142 ? 0.460 11.598 -16.149 1.00 94.25 142 ARG A C 1
ATOM 1095 O O . ARG A 1 142 ? -0.472 11.251 -16.864 1.00 94.25 142 ARG A O 1
ATOM 1102 N N . GLU A 1 143 ? 1.023 12.802 -16.206 1.00 89.75 143 GLU A N 1
ATOM 1103 C CA . GLU A 1 143 ? 0.633 13.826 -17.189 1.00 89.75 143 GLU A CA 1
ATOM 1104 C C . GLU A 1 143 ? 1.088 13.450 -18.604 1.00 89.75 143 GLU A C 1
ATOM 1106 O O . GLU A 1 143 ? 0.347 13.640 -19.562 1.00 89.75 143 GLU A O 1
ATOM 1111 N N . ALA A 1 144 ? 2.288 12.879 -18.722 1.00 91.50 144 ALA A N 1
ATOM 1112 C CA . ALA A 1 144 ? 2.870 12.423 -19.977 1.00 91.50 144 ALA A CA 1
ATOM 1113 C C . ALA A 1 144 ? 3.795 11.222 -19.745 1.00 91.50 144 ALA A C 1
ATOM 1115 O O . ALA A 1 144 ? 4.245 10.967 -18.620 1.00 91.50 144 ALA A O 1
ATOM 1116 N N . GLU A 1 145 ? 4.075 10.482 -20.814 1.00 92.69 145 GLU A N 1
ATOM 1117 C CA . GLU A 1 145 ? 5.094 9.433 -20.809 1.00 92.69 145 GLU A CA 1
ATOM 1118 C C . GLU A 1 145 ? 6.505 10.043 -20.777 1.00 92.69 145 GLU A C 1
ATOM 1120 O O . GLU A 1 145 ? 6.710 11.136 -21.309 1.00 92.69 145 GLU A O 1
ATOM 1125 N N . PRO A 1 146 ? 7.493 9.379 -20.153 1.00 92.56 146 PRO A N 1
ATOM 1126 C CA . PRO A 1 146 ? 8.863 9.874 -20.165 1.00 92.56 146 PRO A CA 1
ATOM 1127 C C . PRO A 1 146 ? 9.499 9.712 -21.552 1.00 92.56 146 PRO A C 1
ATOM 1129 O O . PRO A 1 146 ? 9.541 8.603 -22.077 1.00 92.56 146 PRO A O 1
ATOM 1132 N N . GLU A 1 147 ? 10.086 10.785 -22.092 1.00 85.06 147 GLU A N 1
ATOM 1133 C CA . GLU A 1 147 ? 10.840 10.750 -23.360 1.00 85.06 147 GLU A CA 1
ATOM 1134 C C . GLU A 1 147 ? 12.041 9.787 -23.301 1.00 85.06 147 GLU A C 1
ATOM 1136 O O . GLU A 1 147 ? 12.310 9.055 -24.248 1.00 85.06 147 GLU A O 1
ATOM 1141 N N . ALA A 1 148 ? 12.736 9.746 -22.158 1.00 86.56 148 ALA A N 1
ATOM 1142 C CA . ALA A 1 148 ? 13.856 8.844 -21.878 1.00 86.56 148 ALA A CA 1
ATOM 1143 C C . ALA A 1 148 ? 13.544 7.961 -20.657 1.00 86.56 148 ALA A C 1
ATOM 1145 O O . ALA A 1 148 ? 14.143 8.095 -19.585 1.00 86.56 148 ALA A O 1
ATOM 1146 N N . GLY A 1 149 ? 12.535 7.099 -20.801 1.00 91.00 149 GLY A N 1
ATOM 1147 C CA . GLY A 1 149 ? 12.068 6.219 -19.732 1.00 91.00 149 GLY A CA 1
ATOM 1148 C C . GLY A 1 149 ? 13.101 5.185 -19.271 1.00 91.00 149 GLY A C 1
ATOM 1149 O O . GLY A 1 149 ? 13.957 4.732 -20.032 1.00 91.00 149 GLY A O 1
ATOM 1150 N N . LYS A 1 150 ? 12.996 4.809 -17.998 1.00 95.94 150 LYS A N 1
ATOM 1151 C CA . LYS A 1 150 ? 13.807 3.793 -17.327 1.00 95.94 150 LYS A CA 1
ATOM 1152 C C . LYS A 1 150 ? 12.989 2.552 -17.003 1.00 95.94 150 LYS A C 1
ATOM 1154 O O . LYS A 1 150 ? 11.818 2.655 -16.624 1.00 95.94 150 LYS A O 1
ATOM 1159 N N . THR A 1 151 ? 13.646 1.400 -17.029 1.00 97.94 151 THR A N 1
ATOM 1160 C CA . THR A 1 151 ? 13.102 0.172 -16.447 1.00 97.94 151 THR A CA 1
ATOM 1161 C C . THR A 1 151 ? 13.477 0.121 -14.973 1.00 97.94 151 THR A C 1
ATOM 1163 O O . THR A 1 151 ? 14.656 0.119 -14.626 1.00 97.94 151 THR A O 1
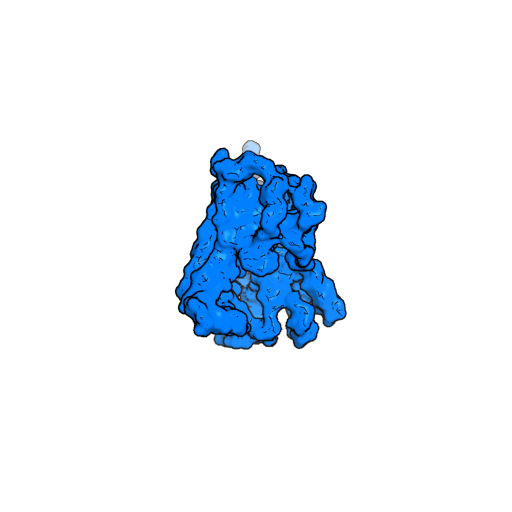ATOM 1166 N N . PHE A 1 152 ? 12.494 0.052 -14.080 1.00 98.56 152 PHE A N 1
ATOM 1167 C CA . PHE A 1 152 ? 12.756 -0.115 -12.651 1.00 98.56 152 PHE A CA 1
ATOM 1168 C C . PHE A 1 152 ? 12.500 -1.550 -12.214 1.00 98.56 152 PHE A C 1
ATOM 1170 O O . PHE A 1 152 ? 11.388 -2.062 -12.338 1.00 98.56 152 PHE A O 1
ATOM 1177 N N . VAL A 1 153 ? 13.509 -2.174 -11.613 1.00 98.62 153 VAL A N 1
ATOM 1178 C CA . VAL A 1 153 ? 13.360 -3.439 -10.894 1.00 98.62 153 VAL A CA 1
ATOM 1179 C C . VAL A 1 153 ? 13.135 -3.125 -9.421 1.00 98.62 153 VAL A C 1
ATOM 1181 O O . VAL A 1 153 ? 14.071 -2.838 -8.671 1.00 98.62 153 VAL A O 1
ATOM 1184 N N . VAL A 1 154 ? 11.874 -3.161 -8.996 1.00 98.69 154 VAL A N 1
ATOM 1185 C CA . VAL A 1 154 ? 11.470 -2.773 -7.641 1.00 98.69 154 VAL A CA 1
ATOM 1186 C C . VAL A 1 154 ? 11.265 -4.017 -6.791 1.00 98.69 154 VAL A C 1
ATOM 1188 O O . VAL A 1 154 ? 10.389 -4.829 -7.078 1.00 98.69 154 VAL A O 1
ATOM 1191 N N . TYR A 1 155 ? 12.023 -4.164 -5.709 1.00 98.38 155 TYR A N 1
ATOM 1192 C CA . TYR A 1 155 ? 12.008 -5.364 -4.871 1.00 98.38 155 TYR A CA 1
ATOM 1193 C C . TYR A 1 155 ? 11.984 -5.035 -3.377 1.00 98.38 155 TYR A C 1
ATOM 1195 O O . TYR A 1 155 ? 12.212 -3.912 -2.933 1.00 98.38 155 TYR A O 1
ATOM 1203 N N . GLY A 1 156 ? 11.661 -6.039 -2.573 1.00 96.88 156 GLY A N 1
ATOM 1204 C CA . GLY A 1 156 ? 11.639 -5.978 -1.120 1.00 96.88 156 GLY A CA 1
ATOM 1205 C C . GLY A 1 156 ? 12.338 -7.184 -0.499 1.00 96.88 156 GLY A C 1
ATOM 1206 O O . GLY A 1 156 ? 13.326 -7.700 -1.013 1.00 96.88 156 GLY A O 1
ATOM 1207 N N . ALA A 1 157 ? 11.825 -7.644 0.641 1.00 93.19 157 ALA A N 1
ATOM 1208 C CA . ALA A 1 157 ? 12.381 -8.780 1.375 1.00 93.19 157 ALA A CA 1
ATOM 1209 C C . ALA A 1 157 ? 11.374 -9.937 1.470 1.00 93.19 157 ALA A C 1
ATOM 1211 O O . ALA A 1 157 ? 10.163 -9.720 1.402 1.00 93.19 157 ALA A O 1
ATOM 1212 N N . LYS A 1 158 ? 11.871 -11.159 1.713 1.00 92.50 158 LYS A N 1
ATOM 1213 C CA . LYS A 1 158 ? 11.060 -12.383 1.881 1.00 92.50 158 LYS A CA 1
ATOM 1214 C C . LYS A 1 158 ? 10.127 -12.607 0.680 1.00 92.50 158 LYS A C 1
ATOM 1216 O O . LYS A 1 158 ? 10.613 -12.624 -0.439 1.00 92.50 158 LYS A O 1
ATOM 1221 N N . ALA A 1 159 ? 8.811 -12.686 0.891 1.00 90.56 159 ALA A N 1
ATOM 1222 C CA . ALA A 1 159 ? 7.796 -12.817 -0.162 1.00 90.56 159 ALA A CA 1
ATOM 1223 C C . ALA A 1 159 ? 7.736 -11.629 -1.148 1.00 90.56 159 ALA A C 1
ATOM 1225 O O . ALA A 1 159 ? 6.956 -11.652 -2.098 1.00 90.56 159 ALA A O 1
ATOM 1226 N N . GLY A 1 160 ? 8.497 -10.562 -0.885 1.00 94.06 160 GLY A N 1
ATOM 1227 C CA . GLY A 1 160 ? 8.718 -9.449 -1.800 1.00 94.06 160 GLY A CA 1
ATOM 1228 C C . GLY A 1 160 ? 10.097 -9.450 -2.463 1.00 94.06 160 GLY A C 1
ATOM 1229 O O . GLY A 1 160 ? 10.455 -8.452 -3.073 1.00 94.06 160 GLY A O 1
ATOM 1230 N N . ARG A 1 161 ? 10.909 -10.501 -2.308 1.00 96.44 161 ARG A N 1
ATOM 1231 C CA . ARG A 1 161 ? 12.151 -10.658 -3.073 1.00 96.44 161 ARG A CA 1
ATOM 1232 C C . ARG A 1 161 ? 11.793 -10.956 -4.532 1.00 96.44 161 ARG A C 1
ATOM 1234 O O . ARG A 1 161 ? 10.873 -11.733 -4.775 1.00 96.44 161 ARG A O 1
ATOM 1241 N N . LEU A 1 162 ? 12.509 -10.342 -5.472 1.00 97.44 162 LEU A N 1
ATOM 1242 C CA . LEU A 1 162 ? 12.392 -10.694 -6.883 1.00 97.44 162 LEU A CA 1
ATOM 1243 C C . LEU A 1 162 ? 13.052 -12.069 -7.116 1.00 97.44 162 LEU A C 1
ATOM 1245 O O . LEU A 1 162 ? 14.184 -12.251 -6.659 1.00 97.44 162 LEU A O 1
ATOM 1249 N N . PRO A 1 163 ? 12.380 -13.019 -7.784 1.00 97.12 163 PRO A N 1
ATOM 1250 C CA . PRO A 1 163 ? 12.997 -14.272 -8.224 1.00 97.12 163 PRO A CA 1
ATOM 1251 C C . PRO A 1 163 ? 14.243 -13.995 -9.070 1.00 97.12 163 PRO A C 1
ATOM 1253 O O . PRO A 1 163 ? 14.203 -13.147 -9.958 1.00 97.12 163 PRO A O 1
ATOM 1256 N N . SER A 1 164 ? 15.353 -14.679 -8.795 1.00 94.38 164 SER A N 1
ATOM 1257 C CA . SER A 1 164 ? 16.605 -14.508 -9.551 1.00 94.38 164 SER A CA 1
ATOM 1258 C C . SER A 1 164 ? 16.476 -14.950 -11.008 1.00 94.38 164 SER A C 1
ATOM 1260 O O . SER A 1 164 ? 17.186 -14.452 -11.876 1.00 94.38 164 SER A O 1
ATOM 1262 N N . GLU A 1 165 ? 15.551 -15.865 -11.262 1.00 96.38 165 GLU A N 1
ATOM 1263 C CA . GLU A 1 165 ? 15.302 -16.527 -12.532 1.00 96.38 165 GLU A CA 1
ATOM 1264 C C . GLU A 1 165 ? 14.570 -15.621 -13.524 1.00 96.38 165 GLU A C 1
ATOM 1266 O O . GLU A 1 165 ? 14.642 -15.871 -14.717 1.00 96.38 165 GLU A O 1
ATOM 1271 N N . VAL A 1 166 ? 13.911 -14.543 -13.073 1.00 97.75 166 VAL A N 1
ATOM 1272 C CA . VAL A 1 166 ? 13.066 -13.716 -13.952 1.00 97.75 166 VAL A CA 1
ATOM 1273 C C . VAL A 1 166 ? 13.870 -12.887 -14.959 1.00 97.75 166 VAL A C 1
ATOM 1275 O O . VAL A 1 166 ? 13.506 -12.814 -16.128 1.00 97.75 166 VAL A O 1
ATOM 1278 N N . LEU A 1 167 ? 14.968 -12.256 -14.527 1.00 97.06 167 LEU A N 1
ATOM 1279 C CA . LEU A 1 167 ? 15.736 -11.336 -15.373 1.00 97.06 167 LEU A CA 1
ATOM 1280 C C . LEU A 1 167 ? 16.482 -12.040 -16.517 1.00 97.06 167 LEU A C 1
ATOM 1282 O O . LEU A 1 167 ? 16.543 -11.457 -17.593 1.00 97.06 167 LEU A O 1
ATOM 1286 N N . PRO A 1 168 ? 16.997 -13.276 -16.367 1.00 97.12 168 PRO A N 1
ATOM 1287 C CA . PRO A 1 168 ? 17.495 -14.057 -17.500 1.00 97.12 168 PRO A CA 1
ATOM 1288 C C . PRO A 1 168 ? 16.517 -14.221 -18.676 1.00 97.12 168 PRO A C 1
ATOM 1290 O O . PRO A 1 168 ? 16.971 -14.444 -19.794 1.00 97.12 168 PRO A O 1
ATOM 1293 N N . HIS A 1 169 ? 15.202 -14.097 -18.454 1.00 97.75 169 HIS A N 1
ATOM 1294 C CA . HIS A 1 169 ? 14.197 -14.141 -19.523 1.00 97.75 169 HIS A CA 1
ATOM 1295 C C . HIS A 1 169 ? 13.917 -12.772 -20.168 1.00 97.75 169 HIS A C 1
ATOM 1297 O O . HIS A 1 169 ? 13.169 -12.709 -21.142 1.00 97.75 169 HIS A O 1
ATOM 1303 N N . ALA A 1 170 ? 14.483 -11.684 -19.636 1.00 97.31 170 ALA A N 1
ATOM 1304 C CA . ALA A 1 170 ? 14.257 -10.330 -20.127 1.00 97.31 170 ALA A CA 1
ATOM 1305 C C . ALA A 1 170 ? 15.064 -10.031 -21.407 1.00 97.31 170 ALA A C 1
ATOM 1307 O O . ALA A 1 170 ? 16.232 -10.423 -21.500 1.00 97.31 170 ALA A O 1
ATOM 1308 N N . PRO A 1 171 ? 14.493 -9.285 -22.373 1.00 96.25 171 PRO A N 1
ATOM 1309 C CA . PRO A 1 171 ? 15.224 -8.769 -23.524 1.00 96.25 171 PRO A CA 1
ATOM 1310 C C . PRO A 1 171 ? 16.437 -7.929 -23.106 1.00 96.25 171 PRO A C 1
ATOM 1312 O O . PRO A 1 171 ? 16.392 -7.193 -22.114 1.00 96.25 171 PRO A O 1
ATOM 1315 N N . ARG A 1 172 ? 17.531 -8.020 -23.872 1.00 94.50 172 ARG A N 1
ATOM 1316 C CA . ARG A 1 172 ? 18.811 -7.366 -23.539 1.00 94.50 172 ARG A CA 1
ATOM 1317 C C . ARG A 1 172 ? 18.702 -5.839 -23.503 1.00 94.50 172 ARG A C 1
ATOM 1319 O O . ARG A 1 172 ? 19.427 -5.182 -22.762 1.00 94.50 172 ARG A O 1
ATOM 1326 N N . GLU A 1 173 ? 17.775 -5.284 -24.268 1.00 93.38 173 GLU A N 1
ATOM 1327 C CA . GLU A 1 173 ? 17.521 -3.854 -24.414 1.00 93.38 173 GLU A CA 1
ATOM 1328 C C . GLU A 1 173 ? 17.030 -3.233 -23.102 1.00 93.38 173 GLU A C 1
ATOM 1330 O O . GLU A 1 173 ? 17.370 -2.090 -22.795 1.00 93.38 173 GLU A O 1
ATOM 1335 N N . LEU A 1 174 ? 16.297 -3.996 -22.278 1.00 93.94 174 LEU A N 1
ATOM 1336 C CA . LEU A 1 174 ? 15.802 -3.510 -20.988 1.00 93.94 174 LEU A CA 1
ATOM 1337 C C . LEU A 1 174 ? 16.936 -3.162 -20.021 1.00 93.94 174 LEU A C 1
ATOM 1339 O O . LEU A 1 174 ? 16.751 -2.295 -19.170 1.00 93.94 174 LEU A O 1
ATOM 1343 N N . PHE A 1 175 ? 18.103 -3.798 -20.161 1.00 93.62 175 PHE A N 1
ATOM 1344 C CA . PHE A 1 175 ? 19.257 -3.585 -19.287 1.00 93.62 175 PHE A CA 1
ATOM 1345 C C . PHE A 1 175 ? 20.029 -2.298 -19.595 1.00 93.62 175 PHE A C 1
ATOM 1347 O O . PHE A 1 175 ? 20.822 -1.867 -18.761 1.00 93.62 175 PHE A O 1
ATOM 1354 N N . ALA A 1 176 ? 19.793 -1.658 -20.747 1.00 91.06 176 ALA A N 1
ATOM 1355 C CA . ALA A 1 176 ? 20.491 -0.429 -21.127 1.00 91.06 176 ALA A CA 1
ATOM 1356 C C . ALA A 1 176 ? 20.179 0.752 -20.189 1.00 91.06 176 ALA A C 1
ATOM 1358 O O . ALA A 1 176 ? 21.011 1.639 -20.016 1.00 91.06 176 ALA A O 1
ATOM 1359 N N . ASN A 1 177 ? 18.989 0.764 -19.577 1.00 91.75 177 ASN A N 1
ATOM 1360 C CA . ASN A 1 177 ? 18.534 1.836 -18.689 1.00 91.75 177 ASN A CA 1
ATOM 1361 C C . ASN A 1 177 ? 17.733 1.269 -17.502 1.00 91.75 177 ASN A C 1
ATOM 1363 O O . ASN A 1 177 ? 16.578 1.645 -17.268 1.00 91.75 177 ASN A O 1
ATOM 1367 N N . LEU A 1 178 ? 18.337 0.299 -16.807 1.00 95.81 178 LEU A N 1
ATOM 1368 C CA . LEU A 1 178 ? 17.726 -0.444 -15.706 1.00 95.81 178 LEU A CA 1
ATOM 1369 C C . LEU A 1 178 ? 18.233 0.033 -14.343 1.00 95.81 178 LEU A C 1
ATOM 1371 O O . LEU A 1 178 ? 19.434 0.009 -14.088 1.00 95.81 178 LEU A O 1
ATOM 1375 N N . ASP A 1 179 ? 17.307 0.357 -13.439 1.00 97.50 179 ASP A N 1
ATOM 1376 C CA . ASP A 1 179 ? 17.611 0.738 -12.057 1.00 97.50 179 ASP A CA 1
ATOM 1377 C C . ASP A 1 179 ? 16.979 -0.236 -11.050 1.00 97.50 179 ASP A C 1
ATOM 1379 O O . ASP A 1 179 ? 15.785 -0.547 -11.095 1.00 97.50 179 ASP A O 1
ATOM 1383 N N . PHE A 1 180 ? 17.776 -0.682 -10.078 1.00 98.00 180 PHE A N 1
ATOM 1384 C CA . PHE A 1 180 ? 17.318 -1.518 -8.968 1.00 98.00 180 PHE A CA 1
ATOM 1385 C C . PHE A 1 180 ? 16.876 -0.661 -7.782 1.00 98.00 180 PHE A C 1
ATOM 1387 O O . PHE A 1 180 ? 17.657 0.117 -7.235 1.00 98.00 180 PHE A O 1
ATOM 1394 N N . VAL A 1 181 ? 15.643 -0.863 -7.314 1.00 98.12 181 VAL A N 1
ATOM 1395 C CA . VAL A 1 181 ? 15.070 -0.091 -6.206 1.00 98.12 181 VAL A CA 1
ATOM 1396 C C . VAL A 1 181 ? 14.571 -1.013 -5.103 1.00 98.12 181 VAL A C 1
ATOM 1398 O O . VAL A 1 181 ? 13.615 -1.770 -5.267 1.00 98.12 181 VAL A O 1
ATOM 1401 N N . SER A 1 182 ? 15.190 -0.908 -3.928 1.00 97.81 182 SER A N 1
ATOM 1402 C CA . SER A 1 182 ? 14.677 -1.549 -2.718 1.00 97.81 182 SER A CA 1
ATOM 1403 C C . SER A 1 182 ? 13.549 -0.704 -2.124 1.00 97.81 182 SER A C 1
ATOM 1405 O O . SER A 1 182 ? 13.783 0.378 -1.588 1.00 97.81 182 SER A O 1
ATOM 1407 N N . GLN A 1 183 ? 12.315 -1.208 -2.146 1.00 97.81 183 GLN A N 1
ATOM 1408 C CA . GLN A 1 183 ? 11.151 -0.546 -1.541 1.00 97.81 183 GLN A CA 1
ATOM 1409 C C . GLN A 1 183 ? 11.057 -0.827 -0.028 1.00 97.81 183 GLN A C 1
ATOM 1411 O O . GLN A 1 183 ? 10.009 -1.151 0.545 1.00 97.81 183 GLN A O 1
ATOM 1416 N N . ARG A 1 184 ? 12.203 -0.736 0.645 1.00 97.56 184 ARG A N 1
ATOM 1417 C CA . ARG A 1 184 ? 12.384 -0.964 2.077 1.00 97.56 184 ARG A CA 1
ATOM 1418 C C . ARG A 1 184 ? 13.266 0.143 2.624 1.00 97.56 184 ARG A C 1
ATOM 1420 O O . ARG A 1 184 ? 14.251 0.523 2.004 1.00 97.56 184 ARG A O 1
ATOM 1427 N N . LYS A 1 185 ? 12.949 0.621 3.822 1.00 97.19 185 LYS A N 1
ATOM 1428 C CA . LYS A 1 185 ? 13.753 1.647 4.492 1.00 97.19 185 LYS A CA 1
ATOM 1429 C C . LYS A 1 185 ? 14.321 1.103 5.788 1.00 97.19 185 LYS A C 1
ATOM 1431 O O . LYS A 1 185 ? 13.556 0.614 6.613 1.00 97.19 185 LYS A O 1
ATOM 1436 N N . HIS A 1 186 ? 15.638 1.175 5.955 1.00 97.38 186 HIS A N 1
ATOM 1437 C CA . HIS A 1 186 ? 16.291 0.877 7.226 1.00 97.38 186 HIS A CA 1
ATOM 1438 C C . HIS A 1 186 ? 16.023 1.997 8.232 1.00 97.38 186 HIS A C 1
ATOM 1440 O O . HIS A 1 186 ? 16.044 3.174 7.877 1.00 97.38 186 HIS A O 1
ATOM 1446 N N . VAL A 1 187 ? 15.727 1.613 9.469 1.00 97.44 187 VAL A N 1
ATOM 1447 C CA . VAL A 1 187 ? 15.400 2.516 10.571 1.00 97.44 187 VAL A CA 1
ATOM 1448 C C . VAL A 1 187 ? 16.052 2.015 11.860 1.00 97.44 187 VAL A C 1
ATOM 1450 O O . VAL A 1 187 ? 16.259 0.813 12.041 1.00 97.44 187 VAL A O 1
ATOM 1453 N N . HIS A 1 188 ? 16.361 2.954 12.753 1.00 97.19 188 HIS A N 1
ATOM 1454 C CA . HIS A 1 188 ? 17.205 2.734 13.935 1.00 97.19 188 HIS A CA 1
ATOM 1455 C C . HIS A 1 188 ? 16.491 3.056 15.257 1.00 97.19 188 HIS A C 1
ATOM 1457 O O . HIS A 1 188 ? 17.132 3.272 16.280 1.00 97.19 188 HIS A O 1
ATOM 1463 N N . ARG A 1 189 ? 15.154 3.125 15.246 1.00 96.50 189 ARG A N 1
ATOM 1464 C CA . ARG A 1 189 ? 14.317 3.337 16.437 1.00 96.50 189 ARG A CA 1
ATOM 1465 C C . ARG A 1 189 ? 13.075 2.461 16.369 1.00 96.50 189 ARG A C 1
ATOM 1467 O O . ARG A 1 189 ? 12.459 2.352 15.308 1.00 96.50 189 ARG A O 1
ATOM 1474 N N . PHE A 1 190 ? 12.746 1.810 17.481 1.00 96.94 190 PHE A N 1
ATOM 1475 C CA . PHE A 1 190 ? 11.592 0.923 17.611 1.00 96.94 190 PHE A CA 1
ATOM 1476 C C . PHE A 1 190 ? 10.797 1.271 18.884 1.00 96.94 190 PHE A C 1
ATOM 1478 O O . PHE A 1 190 ? 11.408 1.283 19.954 1.00 96.94 190 PHE A O 1
ATOM 1485 N N . PRO A 1 191 ? 9.470 1.488 18.804 1.00 97.44 191 PRO A N 1
ATOM 1486 C CA . PRO A 1 191 ? 8.669 1.625 17.582 1.00 97.44 191 PRO A CA 1
ATOM 1487 C C . PRO A 1 191 ? 9.146 2.777 16.683 1.00 97.44 191 PRO A C 1
ATOM 1489 O O . PRO A 1 191 ? 9.956 3.607 17.096 1.00 97.44 191 PRO A O 1
ATOM 1492 N N . LEU A 1 192 ? 8.675 2.821 15.438 1.00 97.50 192 LEU A N 1
ATOM 1493 C CA . LEU A 1 192 ? 8.963 3.931 14.536 1.00 97.50 192 LEU A CA 1
ATOM 1494 C C . LEU A 1 192 ? 8.251 5.193 15.049 1.00 97.50 192 LEU A C 1
ATOM 1496 O O . LEU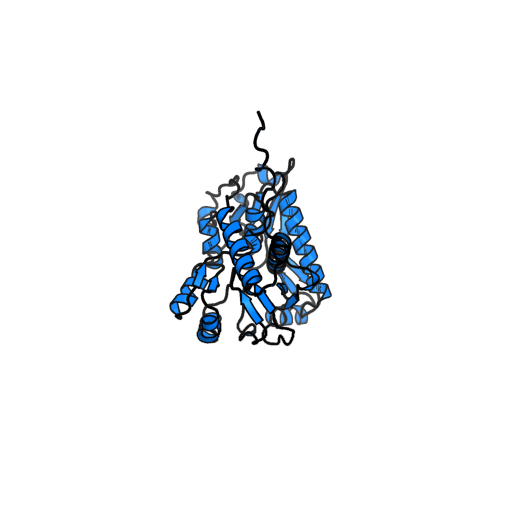 A 1 192 ? 7.021 5.282 15.003 1.00 97.50 192 LEU A O 1
ATOM 1500 N N . ASP A 1 193 ? 9.033 6.148 15.553 1.00 96.62 193 ASP A N 1
ATOM 1501 C CA . ASP A 1 193 ? 8.558 7.419 16.109 1.00 96.62 193 ASP A CA 1
ATOM 1502 C C . ASP A 1 193 ? 7.964 8.355 15.034 1.00 96.62 193 ASP A C 1
ATOM 1504 O O . ASP A 1 193 ? 7.961 8.053 13.838 1.00 96.62 193 ASP A O 1
ATOM 1508 N N . ALA A 1 194 ? 7.411 9.497 15.453 1.00 96.25 194 ALA A N 1
ATOM 1509 C CA . ALA A 1 194 ? 6.757 10.437 14.540 1.00 96.25 194 ALA A CA 1
ATOM 1510 C C . ALA A 1 194 ? 7.705 10.956 13.442 1.00 96.25 194 ALA A C 1
ATOM 1512 O O . ALA A 1 194 ? 7.322 11.011 12.272 1.00 96.25 194 ALA A O 1
ATOM 1513 N N . ALA A 1 195 ? 8.955 11.267 13.798 1.00 97.19 195 ALA A N 1
ATOM 1514 C CA . ALA A 1 195 ? 9.967 11.716 12.847 1.00 97.19 195 ALA A CA 1
ATOM 1515 C C . ALA A 1 195 ? 10.312 10.616 11.829 1.00 97.19 195 ALA A C 1
ATOM 1517 O O . ALA A 1 195 ? 10.372 10.880 10.627 1.00 97.19 195 ALA A O 1
ATOM 1518 N N . GLY A 1 196 ? 10.468 9.372 12.287 1.00 97.94 196 GLY A N 1
ATOM 1519 C CA . GLY A 1 196 ? 10.717 8.211 11.441 1.00 97.94 196 GLY A CA 1
ATOM 1520 C C . GLY A 1 196 ? 9.548 7.882 10.513 1.00 97.94 196 GLY A C 1
ATOM 1521 O O . GLY A 1 196 ? 9.775 7.541 9.351 1.00 97.94 196 GLY A O 1
ATOM 1522 N N . ARG A 1 197 ? 8.299 8.034 10.977 1.00 98.00 197 ARG A N 1
ATOM 1523 C CA . ARG A 1 197 ? 7.101 7.884 10.132 1.00 98.00 197 ARG A CA 1
ATOM 1524 C C . ARG A 1 197 ? 7.053 8.950 9.042 1.00 98.00 197 ARG A C 1
ATOM 1526 O O . ARG A 1 197 ? 6.872 8.602 7.879 1.00 98.00 197 ARG A O 1
ATOM 1533 N N . ALA A 1 198 ? 7.286 10.215 9.393 1.00 97.75 198 ALA A N 1
ATOM 1534 C CA . ALA A 1 198 ? 7.346 11.306 8.422 1.00 97.75 198 ALA A CA 1
ATOM 1535 C C . ALA A 1 198 ? 8.465 11.089 7.388 1.00 97.75 198 ALA A C 1
ATOM 1537 O O . ALA A 1 198 ? 8.282 11.332 6.197 1.00 97.75 198 ALA A O 1
ATOM 1538 N N . ASP A 1 199 ? 9.620 10.584 7.821 1.00 98.38 199 ASP A N 1
ATOM 1539 C CA . ASP A 1 199 ? 10.743 10.290 6.933 1.00 98.38 199 ASP A CA 1
ATOM 1540 C C . ASP A 1 199 ? 10.483 9.106 5.989 1.00 98.38 199 ASP A C 1
ATOM 1542 O O . ASP A 1 199 ? 10.813 9.158 4.802 1.00 98.38 199 ASP A O 1
ATOM 1546 N N . ALA A 1 200 ? 9.845 8.045 6.486 1.00 98.44 200 ALA A N 1
ATOM 1547 C CA . ALA A 1 200 ? 9.405 6.931 5.654 1.00 98.44 200 ALA A CA 1
ATOM 1548 C C . ALA A 1 200 ? 8.348 7.368 4.629 1.00 98.44 200 ALA A C 1
ATOM 1550 O O . ALA A 1 200 ? 8.417 6.962 3.469 1.00 98.44 200 ALA A O 1
ATOM 1551 N N . GLU A 1 201 ? 7.424 8.245 5.020 1.00 98.38 201 GLU A N 1
ATOM 1552 C CA . GLU A 1 201 ? 6.422 8.801 4.118 1.00 98.38 201 GLU A CA 1
ATOM 1553 C C . GLU A 1 201 ? 7.044 9.679 3.021 1.00 98.38 201 GLU A C 1
ATOM 1555 O O . GLU A 1 201 ? 6.736 9.492 1.843 1.00 98.38 201 GLU A O 1
ATOM 1560 N N . ARG A 1 202 ? 7.994 10.564 3.364 1.00 98.62 202 ARG A N 1
ATOM 1561 C CA . ARG A 1 202 ? 8.752 11.350 2.370 1.00 98.62 202 ARG A CA 1
ATOM 1562 C C . ARG A 1 202 ? 9.496 10.457 1.379 1.00 98.62 202 ARG A C 1
ATOM 1564 O O . ARG A 1 202 ? 9.513 10.751 0.184 1.00 98.62 202 ARG A O 1
ATOM 1571 N N . HIS A 1 203 ? 10.085 9.359 1.853 1.00 98.69 203 HIS A N 1
ATOM 1572 C CA . HIS A 1 203 ? 10.753 8.396 0.981 1.00 98.69 203 HIS A CA 1
ATOM 1573 C C . HIS A 1 203 ? 9.748 7.697 0.051 1.00 98.69 203 HIS A C 1
ATOM 1575 O O . HIS A 1 203 ? 9.973 7.635 -1.156 1.00 98.69 203 HIS A O 1
ATOM 1581 N N . ALA A 1 204 ? 8.605 7.243 0.567 1.00 98.69 204 ALA A N 1
ATOM 1582 C CA . ALA A 1 204 ? 7.546 6.671 -0.264 1.00 98.69 204 ALA A CA 1
ATOM 1583 C C . ALA A 1 204 ? 7.046 7.668 -1.329 1.00 98.69 204 ALA A C 1
ATOM 1585 O O . ALA A 1 204 ? 6.895 7.295 -2.491 1.00 98.69 204 ALA A O 1
ATOM 1586 N N . ALA A 1 205 ? 6.877 8.945 -0.971 1.00 98.69 205 ALA A N 1
ATOM 1587 C CA . ALA A 1 205 ? 6.482 10.000 -1.903 1.00 98.69 205 ALA A CA 1
ATOM 1588 C C . ALA A 1 205 ? 7.546 10.261 -2.979 1.00 98.69 205 ALA A C 1
ATOM 1590 O O . ALA A 1 205 ? 7.207 10.488 -4.142 1.00 98.69 205 ALA A O 1
ATOM 1591 N N . HIS A 1 206 ? 8.831 10.207 -2.611 1.00 98.56 206 HIS A N 1
ATOM 1592 C CA . HIS A 1 206 ? 9.928 10.273 -3.573 1.00 98.56 206 HIS A CA 1
ATOM 1593 C C . HIS A 1 206 ? 9.854 9.111 -4.570 1.00 98.56 206 HIS A C 1
ATOM 1595 O O . HIS A 1 206 ? 9.855 9.369 -5.769 1.00 98.56 206 HIS A O 1
ATOM 1601 N N . LEU A 1 207 ? 9.703 7.867 -4.100 1.00 98.56 207 LEU A N 1
ATOM 1602 C CA . LEU A 1 207 ? 9.598 6.695 -4.976 1.00 98.56 207 LEU A CA 1
ATOM 1603 C C . LEU A 1 207 ? 8.401 6.786 -5.931 1.00 98.56 207 LEU A C 1
ATOM 1605 O O . LEU A 1 207 ? 8.575 6.604 -7.131 1.00 98.56 207 LEU A O 1
ATOM 1609 N N . LEU A 1 208 ? 7.210 7.141 -5.432 1.00 98.31 208 LEU A N 1
ATOM 1610 C CA . LEU A 1 208 ? 6.021 7.311 -6.278 1.00 98.31 208 LEU A CA 1
ATOM 1611 C C . LEU A 1 208 ? 6.237 8.350 -7.381 1.00 98.31 208 LEU A C 1
ATOM 1613 O O . LEU A 1 208 ? 5.868 8.120 -8.532 1.00 98.31 208 LEU A O 1
ATOM 1617 N N . ARG A 1 209 ? 6.852 9.490 -7.042 1.00 97.56 209 ARG A N 1
ATOM 1618 C CA . ARG A 1 209 ? 7.179 10.531 -8.020 1.00 97.56 209 ARG A CA 1
ATOM 1619 C C . ARG A 1 209 ? 8.196 10.032 -9.044 1.00 97.56 209 ARG A C 1
ATOM 1621 O O . ARG A 1 209 ? 8.015 10.305 -10.225 1.00 97.56 209 ARG A O 1
ATOM 1628 N N . THR A 1 210 ? 9.234 9.323 -8.608 1.00 97.25 210 THR A N 1
ATOM 1629 C CA . THR A 1 210 ? 10.261 8.760 -9.493 1.00 97.25 210 THR A CA 1
ATOM 1630 C C . THR A 1 210 ? 9.650 7.767 -10.476 1.00 97.25 210 THR A C 1
ATOM 1632 O O . THR A 1 210 ? 9.834 7.923 -11.679 1.00 97.25 210 THR A O 1
ATOM 1635 N N . TYR A 1 211 ? 8.846 6.812 -9.998 1.00 97.56 211 TYR A N 1
ATOM 1636 C CA . TYR A 1 211 ? 8.183 5.847 -10.877 1.00 97.56 211 TYR A CA 1
ATOM 1637 C C . TYR A 1 211 ? 7.258 6.554 -11.871 1.00 97.56 211 TYR A C 1
ATOM 1639 O O . TYR A 1 211 ? 7.370 6.346 -13.073 1.00 97.56 211 TYR A O 1
ATOM 1647 N N . ARG A 1 212 ? 6.400 7.465 -11.396 1.00 96.19 212 ARG A N 1
ATOM 1648 C CA . ARG A 1 212 ? 5.461 8.194 -12.259 1.00 96.19 212 ARG A CA 1
ATOM 1649 C C . ARG A 1 212 ? 6.155 9.018 -13.347 1.00 96.19 212 ARG A C 1
ATOM 1651 O O . ARG A 1 212 ? 5.647 9.078 -14.460 1.00 96.19 212 ARG A O 1
ATOM 1658 N N . ARG A 1 213 ? 7.265 9.686 -13.016 1.00 95.81 213 ARG A N 1
ATOM 1659 C CA . ARG A 1 213 ? 7.953 10.618 -13.924 1.00 95.81 213 ARG A CA 1
ATOM 1660 C C . ARG A 1 213 ? 8.944 9.954 -14.864 1.00 95.81 213 ARG A C 1
ATOM 1662 O O . ARG A 1 213 ? 9.248 10.543 -15.891 1.00 95.81 213 ARG A O 1
ATOM 1669 N N . SER A 1 214 ? 9.504 8.810 -14.486 1.00 96.31 214 SER A N 1
ATOM 1670 C CA . SER A 1 214 ? 10.677 8.264 -15.174 1.00 96.31 214 SER A CA 1
ATOM 1671 C C . SER A 1 214 ? 10.514 6.822 -15.623 1.00 96.31 214 SER A C 1
ATOM 1673 O O . SER A 1 214 ? 11.335 6.373 -16.411 1.00 96.31 214 SER A O 1
ATOM 1675 N N . ALA A 1 215 ? 9.508 6.077 -15.158 1.00 97.56 215 ALA A N 1
ATOM 1676 C CA . ALA A 1 215 ? 9.372 4.675 -15.539 1.00 97.56 215 ALA A CA 1
ATOM 1677 C C . ALA A 1 215 ? 8.745 4.515 -16.933 1.00 97.56 215 ALA A C 1
ATOM 1679 O O . ALA A 1 215 ? 7.633 4.991 -17.183 1.00 97.56 215 ALA A O 1
ATOM 1680 N N . SER A 1 216 ? 9.435 3.793 -17.816 1.00 96.62 216 SER A N 1
ATOM 1681 C CA . SER A 1 216 ? 8.838 3.166 -19.003 1.00 96.62 216 SER A CA 1
ATOM 1682 C C . SER A 1 216 ? 8.275 1.782 -18.675 1.00 96.62 216 SER A C 1
ATOM 1684 O O . SER A 1 216 ? 7.272 1.383 -19.257 1.00 96.62 216 SER A O 1
ATOM 1686 N N . LEU A 1 217 ? 8.876 1.082 -17.708 1.00 98.06 217 LEU A N 1
ATOM 1687 C CA . LEU A 1 217 ? 8.448 -0.233 -17.236 1.00 98.06 217 LEU A CA 1
ATOM 1688 C C . LEU A 1 217 ? 8.816 -0.421 -15.758 1.00 98.06 217 LEU A C 1
ATOM 1690 O O . LEU A 1 217 ? 9.883 0.006 -15.313 1.00 98.06 217 LEU A O 1
ATOM 1694 N N . VAL A 1 218 ? 7.960 -1.105 -14.997 1.00 98.69 218 VAL A N 1
ATOM 1695 C CA . VAL A 1 218 ? 8.266 -1.568 -13.635 1.00 98.69 218 VAL A CA 1
ATOM 1696 C C . VAL A 1 218 ? 8.170 -3.087 -13.562 1.00 98.69 218 VAL A C 1
ATOM 1698 O O . VAL A 1 218 ? 7.116 -3.660 -13.811 1.00 98.69 218 VAL A O 1
ATOM 1701 N N . ILE A 1 219 ? 9.256 -3.739 -13.155 1.00 98.75 219 ILE A N 1
ATOM 1702 C CA . ILE A 1 219 ? 9.316 -5.179 -12.891 1.00 98.75 219 ILE A CA 1
ATOM 1703 C C . ILE A 1 219 ? 9.330 -5.369 -11.377 1.00 98.75 219 ILE A C 1
ATOM 1705 O O . ILE A 1 219 ? 10.211 -4.846 -10.687 1.00 98.75 219 ILE A O 1
ATOM 1709 N N . THR A 1 220 ? 8.352 -6.082 -10.821 1.00 98.81 220 THR A N 1
ATOM 1710 C CA . THR A 1 220 ? 8.241 -6.177 -9.361 1.00 98.81 220 THR A CA 1
ATOM 1711 C C . THR A 1 220 ? 7.484 -7.410 -8.865 1.00 98.81 220 THR A C 1
ATOM 1713 O O . THR A 1 220 ? 6.491 -7.805 -9.464 1.00 98.81 220 THR A O 1
ATOM 1716 N N . PRO A 1 221 ? 7.857 -7.987 -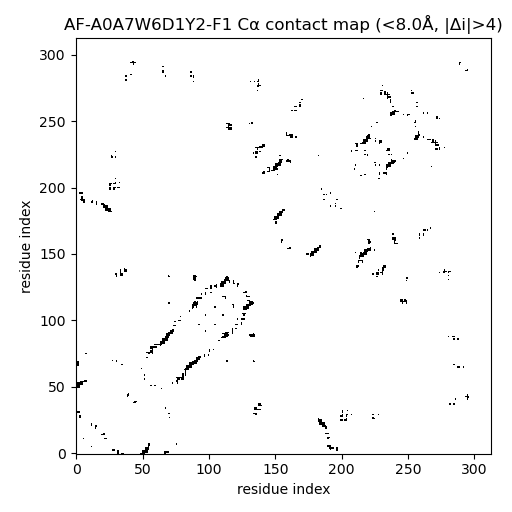7.708 1.00 98.38 221 PRO A N 1
ATOM 1717 C CA . PRO A 1 221 ? 6.997 -8.916 -6.987 1.00 98.38 221 PRO A CA 1
ATOM 1718 C C . PRO A 1 221 ? 6.006 -8.185 -6.067 1.00 98.38 221 PRO A C 1
ATOM 1720 O O . PRO A 1 221 ? 5.200 -8.837 -5.410 1.00 98.38 221 PRO A O 1
ATOM 1723 N N . LEU A 1 222 ? 6.103 -6.862 -5.889 1.00 98.38 222 LEU A N 1
ATOM 1724 C CA . LEU A 1 222 ? 5.425 -6.142 -4.811 1.00 98.38 222 LEU A CA 1
ATOM 1725 C C . LEU A 1 222 ? 4.075 -5.578 -5.255 1.00 98.38 222 LEU A C 1
ATOM 1727 O O . LEU A 1 222 ? 4.007 -4.743 -6.152 1.00 98.38 222 LEU A O 1
ATOM 1731 N N . HIS A 1 223 ? 3.018 -5.898 -4.505 1.00 97.69 223 HIS A N 1
ATOM 1732 C CA . HIS A 1 223 ? 1.689 -5.322 -4.721 1.00 97.69 223 HIS A CA 1
ATOM 1733 C C . HIS A 1 223 ? 1.729 -3.788 -4.682 1.00 97.69 223 HIS A C 1
ATOM 1735 O O . HIS A 1 223 ? 1.199 -3.132 -5.567 1.00 97.69 223 HIS A O 1
ATOM 1741 N N . HIS A 1 224 ? 2.390 -3.200 -3.680 1.00 97.81 224 HIS A N 1
ATOM 1742 C CA . HIS A 1 224 ? 2.475 -1.743 -3.522 1.00 97.81 224 HIS A CA 1
ATOM 1743 C C . HIS A 1 224 ? 3.618 -1.089 -4.311 1.00 97.81 224 HIS A C 1
ATOM 1745 O O . HIS A 1 224 ? 3.902 0.080 -4.088 1.00 97.81 224 HIS A O 1
ATOM 1751 N N . ALA A 1 225 ? 4.282 -1.811 -5.212 1.00 98.25 225 ALA A N 1
ATOM 1752 C CA . ALA A 1 225 ? 4.993 -1.187 -6.328 1.00 98.25 225 ALA A CA 1
ATOM 1753 C C . ALA A 1 225 ? 4.111 -1.234 -7.583 1.00 98.25 225 ALA A C 1
ATOM 1755 O O . ALA A 1 225 ? 3.963 -0.223 -8.260 1.00 98.25 225 ALA A O 1
ATOM 1756 N N . ALA A 1 226 ? 3.444 -2.368 -7.826 1.00 98.50 226 ALA A N 1
ATOM 1757 C CA . ALA A 1 226 ? 2.551 -2.563 -8.961 1.00 98.50 226 ALA A CA 1
ATOM 1758 C C . ALA A 1 226 ? 1.348 -1.607 -8.955 1.00 98.50 226 ALA A C 1
ATOM 1760 O O . ALA A 1 226 ? 1.176 -0.849 -9.905 1.00 98.50 226 ALA A O 1
ATOM 1761 N N . THR A 1 227 ? 0.535 -1.580 -7.891 1.00 98.31 227 THR A N 1
ATOM 1762 C CA . THR A 1 227 ? -0.717 -0.805 -7.901 1.00 98.31 227 THR A CA 1
ATOM 1763 C C . THR A 1 227 ? -0.527 0.702 -8.074 1.00 98.31 227 THR A C 1
ATOM 1765 O O . THR A 1 227 ? -1.256 1.267 -8.885 1.00 98.31 227 THR A O 1
ATOM 1768 N N . PRO A 1 228 ? 0.441 1.388 -7.429 1.00 98.25 228 PRO A N 1
ATOM 1769 C CA . PRO A 1 228 ? 0.673 2.805 -7.709 1.00 98.25 228 PRO A CA 1
ATOM 1770 C C . PRO A 1 228 ? 1.189 3.090 -9.126 1.00 98.25 228 PRO A C 1
ATOM 1772 O O . PRO A 1 228 ? 0.910 4.157 -9.677 1.00 98.25 228 PRO A O 1
ATOM 1775 N N . CYS A 1 229 ? 1.954 2.160 -9.708 1.00 98.62 229 CYS A N 1
ATOM 1776 C CA . CYS A 1 229 ? 2.481 2.290 -11.066 1.00 98.62 229 CYS A CA 1
ATOM 1777 C C . CYS A 1 229 ? 1.373 2.099 -12.103 1.00 98.62 229 CYS A C 1
ATOM 1779 O O . CYS A 1 229 ? 1.194 2.975 -12.946 1.00 98.62 229 CYS A O 1
ATOM 1781 N N . ILE A 1 230 ? 0.546 1.061 -11.947 1.00 98.56 230 ILE A N 1
ATOM 1782 C CA . ILE A 1 230 ? -0.685 0.865 -12.727 1.00 98.56 230 ILE A CA 1
ATOM 1783 C C . ILE A 1 230 ? -1.575 2.110 -12.623 1.00 98.56 230 ILE A C 1
ATOM 1785 O O . ILE A 1 230 ? -1.997 2.658 -13.637 1.00 98.56 230 ILE A O 1
ATOM 1789 N N . ALA A 1 231 ? -1.780 2.634 -11.408 1.00 98.31 231 ALA A N 1
ATOM 1790 C CA . ALA A 1 231 ? -2.556 3.854 -11.194 1.00 98.31 231 ALA A CA 1
ATOM 1791 C C . ALA A 1 231 ? -1.985 5.069 -11.933 1.00 98.31 231 ALA A C 1
ATOM 1793 O O . ALA A 1 231 ? -2.727 5.954 -12.343 1.00 98.31 231 ALA A O 1
ATOM 1794 N N . SER A 1 232 ? -0.667 5.112 -12.109 1.00 97.56 232 SER A N 1
ATOM 1795 C CA . SER A 1 232 ? 0.024 6.189 -12.811 1.00 97.56 232 SER A CA 1
ATOM 1796 C C . SER A 1 232 ? 0.080 5.987 -14.333 1.00 97.56 232 SER A C 1
ATOM 1798 O O . SER A 1 232 ? 0.627 6.850 -15.012 1.00 97.56 232 SER A O 1
ATOM 1800 N N . GLY A 1 233 ? -0.467 4.892 -14.874 1.00 97.69 233 GLY A N 1
ATOM 1801 C CA . GLY A 1 233 ? -0.371 4.545 -16.298 1.00 97.69 233 GLY A CA 1
ATOM 1802 C C . GLY A 1 233 ? 1.002 3.999 -16.706 1.00 97.69 233 GLY A C 1
ATOM 1803 O O . GLY A 1 233 ? 1.363 4.058 -17.876 1.00 97.69 233 GLY A O 1
ATOM 1804 N N . VAL A 1 234 ? 1.792 3.508 -15.750 1.00 98.06 234 VAL A N 1
ATOM 1805 C CA . VAL A 1 234 ? 3.095 2.887 -16.010 1.00 98.06 234 VAL A CA 1
ATOM 1806 C C . VAL A 1 234 ? 2.886 1.391 -16.281 1.00 98.06 234 VAL A C 1
ATOM 1808 O O . VAL A 1 234 ? 2.254 0.730 -15.453 1.00 98.06 234 VAL A O 1
ATOM 1811 N N . PRO A 1 235 ? 3.423 0.837 -17.385 1.00 98.06 235 PRO A N 1
ATOM 1812 C CA . PRO A 1 235 ? 3.488 -0.606 -17.621 1.00 98.06 235 PRO A CA 1
ATOM 1813 C C . PRO A 1 235 ? 4.133 -1.378 -16.464 1.00 98.06 235 PRO A C 1
ATOM 1815 O O . PRO A 1 235 ? 5.168 -0.966 -15.932 1.00 98.06 235 PRO A O 1
ATOM 1818 N N . VAL A 1 236 ? 3.549 -2.518 -16.080 1.00 98.62 236 VAL A N 1
ATOM 1819 C CA . VAL A 1 236 ? 4.051 -3.342 -14.969 1.00 98.62 236 VAL A CA 1
ATOM 1820 C C . VAL A 1 236 ? 4.128 -4.813 -15.359 1.00 98.62 236 VAL A C 1
ATOM 1822 O O . VAL A 1 236 ? 3.136 -5.389 -15.794 1.00 98.62 236 VAL A O 1
ATOM 1825 N N . VAL A 1 237 ? 5.279 -5.433 -15.096 1.00 98.69 237 VAL A N 1
ATOM 1826 C CA . VAL A 1 237 ? 5.459 -6.889 -15.058 1.00 98.69 237 VAL A CA 1
ATOM 1827 C C . VAL A 1 237 ? 5.482 -7.326 -13.598 1.00 98.69 237 VAL A C 1
ATOM 1829 O O . VAL A 1 237 ? 6.397 -6.978 -12.841 1.00 98.69 237 VAL A O 1
ATOM 1832 N N . ILE A 1 238 ? 4.471 -8.094 -13.187 1.00 98.69 238 ILE A N 1
ATOM 1833 C CA . ILE A 1 238 ? 4.417 -8.663 -11.841 1.00 98.69 238 ILE A CA 1
ATOM 1834 C C . ILE A 1 238 ? 5.008 -10.069 -11.879 1.00 98.69 238 ILE A C 1
ATOM 1836 O O . ILE A 1 238 ? 4.392 -10.970 -12.432 1.00 98.69 238 ILE A O 1
ATOM 1840 N N . ALA A 1 239 ? 6.172 -10.271 -11.263 1.00 98.38 239 ALA A N 1
ATOM 1841 C CA . ALA A 1 239 ? 6.843 -11.571 -11.214 1.00 98.38 239 ALA A CA 1
ATOM 1842 C C . ALA A 1 239 ? 7.119 -11.983 -9.768 1.00 98.38 239 ALA A C 1
ATOM 1844 O O . ALA A 1 239 ? 7.770 -11.247 -9.020 1.00 98.38 239 ALA A O 1
ATOM 1845 N N . ARG A 1 240 ? 6.619 -13.148 -9.352 1.00 97.94 240 ARG A N 1
ATOM 1846 C CA . ARG A 1 240 ? 6.696 -13.629 -7.965 1.00 97.94 240 ARG A CA 1
ATOM 1847 C C . ARG A 1 240 ? 7.301 -15.025 -7.889 1.00 97.94 240 ARG A C 1
ATOM 1849 O O . ARG A 1 240 ? 7.223 -15.800 -8.827 1.00 97.94 240 ARG A O 1
ATOM 1856 N N . ALA A 1 241 ? 7.899 -15.336 -6.739 1.00 97.00 241 ALA A N 1
ATOM 1857 C CA . ALA A 1 241 ? 8.460 -16.664 -6.477 1.00 97.00 241 ALA A CA 1
ATOM 1858 C C . ALA A 1 241 ? 7.375 -17.704 -6.171 1.00 97.00 241 ALA A C 1
ATOM 1860 O O . ALA A 1 241 ? 7.558 -18.884 -6.432 1.00 97.00 241 ALA A O 1
ATOM 1861 N N . THR A 1 242 ? 6.270 -17.263 -5.567 1.00 96.31 242 THR A N 1
ATOM 1862 C CA . THR A 1 242 ? 5.140 -18.117 -5.206 1.00 96.31 242 THR A CA 1
ATOM 1863 C C . THR A 1 242 ? 3.838 -17.371 -5.406 1.00 96.31 242 THR A C 1
ATOM 1865 O O . THR A 1 242 ? 3.782 -16.133 -5.288 1.00 96.31 242 THR A O 1
ATOM 1868 N N . ASP A 1 243 ? 2.785 -18.154 -5.612 1.00 94.75 243 ASP A N 1
ATOM 1869 C CA . ASP A 1 243 ? 1.434 -17.640 -5.639 1.00 94.75 243 ASP A CA 1
ATOM 1870 C C . ASP A 1 243 ? 1.045 -16.983 -4.305 1.00 94.75 243 ASP A C 1
ATOM 1872 O O . ASP A 1 243 ? 1.598 -17.276 -3.238 1.00 94.75 243 ASP A O 1
ATOM 1876 N N . ASP A 1 244 ? 0.133 -16.020 -4.381 1.00 94.56 244 ASP A N 1
ATOM 1877 C CA . ASP A 1 244 ? -0.342 -15.271 -3.224 1.00 94.56 244 ASP A CA 1
ATOM 1878 C C . ASP A 1 244 ? -1.753 -14.741 -3.481 1.00 94.56 244 ASP A C 1
ATOM 1880 O O . ASP A 1 244 ? -1.978 -13.931 -4.386 1.00 94.56 244 ASP A O 1
ATOM 1884 N N . ALA A 1 245 ? -2.717 -15.177 -2.672 1.00 94.50 245 ALA A N 1
ATOM 1885 C CA . ALA A 1 245 ? -4.119 -14.797 -2.822 1.00 94.50 245 ALA A CA 1
ATOM 1886 C C . ALA A 1 245 ? -4.355 -13.279 -2.705 1.00 94.50 245 ALA A C 1
ATOM 1888 O O . ALA A 1 245 ? -5.329 -12.757 -3.249 1.00 94.50 245 ALA A O 1
ATOM 1889 N N . ARG A 1 246 ? -3.419 -12.543 -2.086 1.00 94.50 246 ARG A N 1
ATOM 1890 C CA . ARG A 1 246 ? -3.452 -11.075 -1.979 1.00 94.50 246 ARG A CA 1
ATOM 1891 C C . ARG A 1 246 ? -3.323 -10.357 -3.323 1.00 94.50 246 ARG A C 1
ATOM 1893 O O . ARG A 1 246 ? -3.531 -9.151 -3.379 1.00 94.50 246 ARG A O 1
ATOM 1900 N N . PHE A 1 247 ? -2.952 -11.075 -4.382 1.00 97.06 247 PHE A N 1
ATOM 1901 C CA . PHE A 1 247 ? -2.877 -10.565 -5.750 1.00 97.06 247 PHE A CA 1
ATOM 1902 C C . PHE A 1 247 ? -4.107 -10.929 -6.593 1.00 97.06 247 PHE A C 1
ATOM 1904 O O . PHE A 1 247 ? -4.132 -10.575 -7.763 1.00 97.06 247 PHE A O 1
ATOM 1911 N N . SER A 1 248 ? -5.128 -11.590 -6.033 1.00 97.12 248 SER A N 1
ATOM 1912 C CA . SER A 1 248 ? -6.351 -11.979 -6.765 1.00 97.12 248 SER A CA 1
ATOM 1913 C C . SER A 1 248 ? -6.966 -10.822 -7.556 1.00 97.12 248 SER A C 1
ATOM 1915 O O . SER A 1 248 ? -7.138 -10.952 -8.760 1.00 97.12 248 SER A O 1
ATOM 1917 N N . PHE A 1 249 ? -7.164 -9.658 -6.930 1.00 96.62 249 PHE A N 1
ATOM 1918 C CA . PHE A 1 249 ? -7.682 -8.479 -7.632 1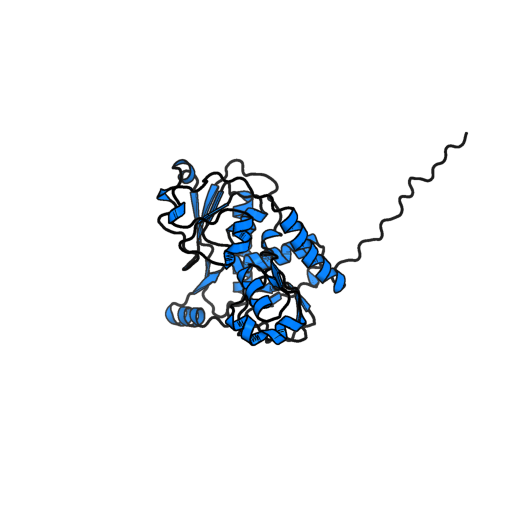.00 96.62 249 PHE A CA 1
ATOM 1919 C C . PHE A 1 249 ? -6.731 -7.960 -8.724 1.00 96.62 249 PHE A C 1
ATOM 1921 O O . PHE A 1 249 ? -7.167 -7.501 -9.772 1.00 96.62 249 PHE A O 1
ATOM 1928 N N . LEU A 1 250 ? -5.412 -8.039 -8.511 1.00 96.44 250 LEU A N 1
ATOM 1929 C CA . LEU A 1 250 ? -4.432 -7.648 -9.530 1.00 96.44 250 LEU A CA 1
ATOM 1930 C C . LEU A 1 250 ? -4.458 -8.582 -10.745 1.00 96.44 250 LEU A C 1
ATOM 1932 O O . LEU A 1 250 ? -4.249 -8.095 -11.850 1.00 96.44 250 LEU A O 1
ATOM 1936 N N . ARG A 1 251 ? -4.751 -9.877 -10.563 1.00 96.62 251 ARG A N 1
ATOM 1937 C CA . ARG A 1 251 ? -4.862 -10.848 -11.668 1.00 96.62 251 ARG A CA 1
ATOM 1938 C C . ARG A 1 251 ? -6.022 -10.548 -12.614 1.00 96.62 251 ARG A C 1
ATOM 1940 O O . ARG A 1 251 ? -5.954 -10.932 -13.773 1.00 96.62 251 ARG A O 1
ATOM 1947 N N . GLU A 1 252 ? -7.052 -9.846 -12.144 1.00 95.50 252 GLU A N 1
ATOM 1948 C CA . GLU A 1 252 ? -8.142 -9.352 -12.996 1.00 95.50 252 GLU A CA 1
ATOM 1949 C C . GLU A 1 252 ? -7.691 -8.187 -13.897 1.00 95.50 252 GLU A C 1
ATOM 1951 O O . GLU A 1 252 ? -8.327 -7.906 -14.907 1.00 95.50 252 GLU A O 1
ATOM 1956 N N . LEU A 1 253 ? -6.596 -7.505 -13.535 1.00 95.81 253 LEU A N 1
ATOM 1957 C CA . LEU A 1 253 ? -6.089 -6.315 -14.223 1.00 95.81 253 LEU A CA 1
ATOM 1958 C C . LEU A 1 253 ? -4.883 -6.611 -15.120 1.00 95.81 253 LEU A C 1
ATOM 1960 O O . LEU A 1 253 ? -4.744 -6.018 -16.185 1.00 95.81 253 LEU A O 1
ATOM 1964 N N . THR A 1 254 ? -3.968 -7.465 -14.664 1.00 96.56 254 THR A N 1
ATOM 1965 C CA . THR A 1 254 ? -2.718 -7.786 -15.362 1.00 96.56 254 THR A CA 1
ATOM 1966 C C . THR A 1 254 ? -2.171 -9.146 -14.908 1.00 96.56 254 THR A C 1
ATOM 1968 O O . THR A 1 254 ? -2.389 -9.528 -13.751 1.00 96.56 254 THR A O 1
ATOM 1971 N N . PRO A 1 255 ? -1.446 -9.895 -15.763 1.00 97.69 255 PRO A N 1
ATOM 1972 C CA . PRO A 1 255 ? -0.843 -11.163 -15.369 1.00 97.69 255 PRO A CA 1
ATOM 1973 C C . PRO A 1 255 ? 0.092 -11.045 -14.158 1.00 97.69 255 PRO A C 1
ATOM 1975 O O . PRO A 1 255 ? 0.866 -10.095 -14.011 1.00 97.69 255 PRO A O 1
ATOM 1978 N N . VAL A 1 256 ? 0.046 -12.066 -13.303 1.00 98.06 256 VAL A N 1
ATOM 1979 C CA . VAL A 1 256 ? 1.007 -12.282 -12.216 1.00 98.06 256 VAL A CA 1
ATOM 1980 C C . VAL A 1 256 ? 1.785 -13.540 -12.556 1.00 98.06 256 VAL A C 1
ATOM 1982 O O . VAL A 1 256 ? 1.259 -14.639 -12.420 1.00 98.06 256 VAL A O 1
ATOM 1985 N N . TYR A 1 257 ? 3.018 -13.363 -13.012 1.00 98.50 257 TYR A N 1
ATOM 1986 C CA . TYR A 1 257 ? 3.867 -14.441 -13.496 1.00 98.50 257 TYR A CA 1
ATOM 1987 C C . TYR A 1 257 ? 4.535 -15.188 -12.339 1.00 98.50 257 TYR A C 1
ATOM 1989 O O . TYR A 1 257 ? 5.093 -14.572 -11.416 1.00 98.50 257 TYR A O 1
ATOM 1997 N N . LEU A 1 258 ? 4.506 -16.515 -12.422 1.00 98.19 258 LEU A N 1
ATOM 1998 C CA . LEU A 1 258 ? 5.239 -17.445 -11.562 1.00 98.19 258 LEU A CA 1
ATOM 1999 C C . LEU A 1 258 ? 6.412 -18.072 -12.337 1.00 98.19 258 LEU A C 1
ATOM 2001 O O . LEU A 1 258 ? 6.504 -17.855 -13.548 1.00 98.19 258 LEU A O 1
ATOM 2005 N N . PRO A 1 259 ? 7.345 -18.794 -11.683 1.00 98.25 259 PRO A N 1
ATOM 2006 C CA . PRO A 1 259 ? 8.540 -19.322 -12.347 1.00 98.25 259 PRO A CA 1
ATOM 2007 C C . PRO A 1 259 ? 8.267 -20.112 -13.634 1.00 98.25 259 PRO A C 1
ATOM 2009 O O . PRO A 1 259 ? 8.986 -19.954 -14.618 1.00 98.25 259 PRO A O 1
ATOM 2012 N N . GLU A 1 260 ? 7.192 -20.895 -13.661 1.00 97.56 260 GLU A N 1
ATOM 2013 C CA . GLU A 1 260 ? 6.709 -21.644 -14.824 1.00 97.56 260 GLU A CA 1
ATOM 2014 C C . GLU A 1 260 ? 6.292 -20.760 -16.016 1.00 97.56 260 GLU A C 1
ATOM 2016 O O . GLU A 1 260 ? 6.266 -21.220 -17.159 1.00 97.56 260 GLU A O 1
ATOM 2021 N N . ASP A 1 261 ? 6.007 -19.480 -15.777 1.00 97.88 261 ASP A N 1
ATOM 2022 C CA . ASP A 1 261 ? 5.570 -18.523 -16.787 1.00 97.88 261 ASP A CA 1
ATOM 2023 C C . ASP A 1 261 ? 6.681 -17.591 -17.270 1.00 97.88 261 ASP A C 1
ATOM 2025 O O . ASP A 1 261 ? 6.461 -16.858 -18.233 1.00 97.88 261 ASP A O 1
ATOM 2029 N N . PHE A 1 262 ? 7.866 -17.580 -16.644 1.00 98.31 262 PHE A N 1
ATOM 2030 C CA . PHE A 1 262 ? 8.865 -16.533 -16.907 1.00 98.31 262 PHE A CA 1
ATOM 2031 C C . PHE A 1 262 ? 9.344 -16.483 -18.361 1.00 98.31 262 PHE A C 1
ATOM 2033 O O . PHE A 1 262 ? 9.565 -15.399 -18.898 1.00 98.31 262 PHE A O 1
ATOM 2040 N N . ALA A 1 263 ? 9.414 -17.632 -19.037 1.00 97.62 263 ALA A N 1
ATOM 2041 C CA . ALA A 1 263 ? 9.744 -17.704 -20.462 1.00 97.62 263 ALA A CA 1
ATOM 2042 C C . ALA A 1 263 ? 8.669 -17.090 -21.384 1.00 97.62 263 ALA A C 1
ATOM 2044 O O . ALA A 1 263 ? 8.926 -16.882 -22.567 1.00 97.62 263 ALA A O 1
ATOM 2045 N N . ARG A 1 264 ? 7.470 -16.823 -20.857 1.00 97.62 264 ARG A N 1
ATOM 2046 C CA . ARG A 1 264 ? 6.299 -16.298 -21.574 1.00 97.62 264 ARG A CA 1
ATOM 2047 C C . ARG A 1 264 ? 5.908 -14.892 -21.113 1.00 97.62 264 ARG A C 1
ATOM 2049 O O . ARG A 1 264 ? 4.822 -14.432 -21.457 1.00 97.62 264 ARG A O 1
ATOM 2056 N N . ILE A 1 265 ? 6.751 -14.226 -20.319 1.00 98.56 265 ILE A N 1
ATOM 2057 C CA . ILE A 1 265 ? 6.495 -12.852 -19.878 1.00 98.56 265 ILE A CA 1
ATOM 2058 C C . ILE A 1 265 ? 6.382 -11.939 -21.100 1.00 98.56 265 ILE A C 1
ATOM 2060 O O . ILE A 1 265 ? 7.289 -11.876 -21.930 1.00 98.56 265 ILE A O 1
ATOM 2064 N N . ASP A 1 266 ? 5.288 -11.182 -21.165 1.00 98.06 266 ASP A N 1
ATOM 2065 C CA . ASP A 1 266 ? 5.221 -9.989 -22.000 1.00 98.06 266 ASP A CA 1
ATOM 2066 C C . ASP A 1 266 ? 6.062 -8.878 -21.355 1.00 98.06 266 ASP A C 1
ATOM 2068 O O . ASP A 1 266 ? 5.714 -8.345 -20.298 1.00 98.06 266 ASP A O 1
ATOM 2072 N N . TRP A 1 267 ? 7.196 -8.561 -21.980 1.00 97.88 267 TRP A N 1
ATOM 2073 C CA . TRP A 1 267 ? 8.146 -7.544 -21.524 1.00 97.88 267 TRP A CA 1
ATOM 2074 C C . TRP A 1 267 ? 7.831 -6.131 -22.030 1.00 97.88 267 TRP A C 1
ATOM 2076 O O . TRP A 1 267 ? 8.522 -5.186 -21.650 1.00 97.88 267 TRP A O 1
ATOM 2086 N N . ALA A 1 268 ? 6.790 -5.971 -22.849 1.00 96.50 268 ALA A N 1
ATOM 2087 C CA . ALA A 1 268 ? 6.293 -4.682 -23.314 1.00 96.50 268 ALA A CA 1
ATOM 2088 C C . ALA A 1 268 ? 4.773 -4.552 -23.079 1.00 96.50 268 ALA A C 1
ATOM 2090 O O . ALA A 1 268 ? 4.032 -4.214 -24.011 1.00 96.50 268 ALA A O 1
ATOM 2091 N N . PRO A 1 269 ? 4.285 -4.792 -21.842 1.00 97.38 269 PRO A N 1
ATOM 2092 C CA . PRO A 1 269 ? 2.859 -4.763 -21.576 1.00 97.38 269 PRO A CA 1
ATOM 2093 C C . PRO A 1 269 ? 2.313 -3.349 -21.771 1.00 97.38 269 PRO A C 1
ATOM 2095 O O . PRO A 1 269 ? 2.963 -2.348 -21.459 1.00 97.38 269 PRO A O 1
ATOM 2098 N N . ARG A 1 270 ? 1.077 -3.250 -22.253 1.00 95.81 270 ARG A N 1
ATOM 2099 C CA . ARG A 1 270 ? 0.387 -1.958 -22.344 1.00 95.81 270 ARG A CA 1
ATOM 2100 C C . ARG A 1 270 ? -0.049 -1.483 -20.950 1.00 95.81 270 ARG A C 1
ATOM 2102 O O . ARG A 1 270 ? -0.337 -2.317 -20.088 1.00 95.81 270 ARG A O 1
ATOM 2109 N N . PRO A 1 271 ? -0.143 -0.162 -20.707 1.00 96.56 271 PRO A N 1
ATOM 2110 C CA . PRO A 1 271 ? -0.793 0.355 -19.509 1.00 96.56 271 PRO A CA 1
ATOM 2111 C C . PRO A 1 271 ? -2.216 -0.200 -19.364 1.00 96.56 271 PRO A C 1
ATOM 2113 O O . PRO A 1 271 ? -2.973 -0.240 -20.332 1.00 96.56 271 PRO A O 1
ATOM 2116 N N . VAL A 1 272 ? -2.582 -0.614 -18.151 1.00 96.00 272 VAL A N 1
ATOM 2117 C CA . VAL A 1 272 ? -3.927 -1.124 -17.857 1.00 96.00 272 VAL A CA 1
ATOM 2118 C C . VAL A 1 272 ? -4.897 0.047 -17.698 1.00 96.00 272 VAL A C 1
ATOM 2120 O O . VAL A 1 272 ? -4.623 0.970 -16.926 1.00 96.00 272 VAL A O 1
ATOM 2123 N N . ASP A 1 273 ? -6.050 -0.006 -18.369 1.00 95.44 273 ASP A N 1
ATOM 2124 C CA . ASP A 1 273 ? -7.134 0.940 -18.102 1.00 95.44 273 ASP A CA 1
ATOM 2125 C C . ASP A 1 273 ? -7.826 0.597 -16.777 1.00 95.44 273 ASP A C 1
ATOM 2127 O O . ASP A 1 273 ? -8.571 -0.374 -16.653 1.00 95.44 273 ASP A O 1
ATOM 2131 N N . ILE A 1 274 ? -7.558 1.421 -15.767 1.00 97.25 274 ILE A N 1
ATOM 2132 C CA . ILE A 1 274 ? -8.164 1.324 -14.438 1.00 97.25 274 ILE A CA 1
ATOM 2133 C C . ILE A 1 274 ? -9.145 2.468 -14.155 1.00 97.25 274 ILE A C 1
ATOM 2135 O O . ILE A 1 274 ? -9.481 2.698 -12.993 1.00 97.25 274 ILE A O 1
ATOM 2139 N N . GLY A 1 275 ? -9.604 3.201 -15.176 1.00 97.06 275 GLY A N 1
ATOM 2140 C CA . GLY A 1 275 ? -10.553 4.310 -15.032 1.00 97.06 275 GLY A CA 1
ATOM 2141 C C . GLY A 1 275 ? -11.784 3.951 -14.187 1.00 97.06 275 GLY A C 1
ATOM 2142 O O . GLY A 1 275 ? -12.030 4.627 -13.181 1.00 97.06 275 GLY A O 1
ATOM 2143 N N . PRO A 1 276 ? -12.499 2.850 -14.495 1.00 96.81 276 PRO A N 1
ATOM 2144 C CA . PRO A 1 276 ? -13.642 2.401 -13.699 1.00 96.81 276 PRO A CA 1
ATOM 2145 C C . PRO A 1 276 ? -13.277 2.027 -12.253 1.00 96.81 276 PRO A C 1
ATOM 2147 O O . PRO A 1 276 ? -13.990 2.382 -11.313 1.00 96.81 276 PRO A O 1
ATOM 2150 N N . VAL A 1 277 ? -12.138 1.352 -12.052 1.00 97.38 277 VAL A N 1
ATOM 2151 C CA . VAL A 1 277 ? -11.655 0.950 -10.718 1.00 97.38 277 VAL A CA 1
ATOM 2152 C C . VAL A 1 277 ? -11.320 2.177 -9.871 1.00 97.38 277 VAL A C 1
ATOM 2154 O O . VAL A 1 277 ? -11.735 2.261 -8.714 1.00 97.38 277 VAL A O 1
ATOM 2157 N N . ARG A 1 278 ? -10.607 3.150 -10.451 1.00 98.06 278 ARG A N 1
ATOM 2158 C CA . ARG A 1 278 ? -10.274 4.429 -9.815 1.00 98.06 278 ARG A CA 1
ATOM 2159 C C . ARG A 1 278 ? -11.540 5.179 -9.420 1.00 98.06 278 ARG A C 1
ATOM 2161 O O . ARG A 1 278 ? -11.646 5.592 -8.269 1.00 98.06 278 ARG A O 1
ATOM 2168 N N . ALA A 1 279 ? -12.482 5.336 -10.352 1.00 97.69 279 ALA A N 1
ATOM 2169 C CA . ALA A 1 279 ? -13.730 6.050 -10.109 1.00 97.69 279 ALA A CA 1
ATOM 2170 C C . ALA A 1 279 ? -14.507 5.426 -8.944 1.00 97.69 279 ALA A C 1
ATOM 2172 O O . ALA A 1 279 ? -14.871 6.136 -8.012 1.00 97.69 279 ALA A O 1
ATOM 2173 N N . ARG A 1 280 ? -14.658 4.094 -8.929 1.00 97.62 280 ARG A N 1
ATOM 2174 C CA . ARG A 1 280 ? -15.322 3.361 -7.839 1.00 97.62 280 ARG A CA 1
ATOM 2175 C C . ARG A 1 280 ? -14.643 3.571 -6.482 1.00 97.62 280 ARG A C 1
ATOM 2177 O O . ARG A 1 280 ? -15.326 3.781 -5.486 1.00 97.62 280 ARG A O 1
ATOM 2184 N N . LEU A 1 281 ? -13.310 3.513 -6.429 1.00 98.12 281 LEU A N 1
ATOM 2185 C CA . LEU A 1 281 ? -12.551 3.707 -5.188 1.00 98.12 281 LEU A CA 1
ATOM 2186 C C . LEU A 1 281 ? -12.703 5.128 -4.628 1.00 98.12 281 LEU A C 1
ATOM 2188 O O . LEU A 1 281 ? -12.911 5.294 -3.428 1.00 98.12 281 LEU A O 1
ATOM 2192 N N . VAL A 1 282 ? -12.601 6.145 -5.489 1.00 98.12 282 VAL A N 1
ATOM 2193 C CA . VAL A 1 282 ? -12.789 7.551 -5.094 1.00 98.12 282 VAL A CA 1
ATOM 2194 C C . VAL A 1 282 ? -14.229 7.792 -4.650 1.00 98.12 282 VAL A C 1
ATOM 2196 O O . VAL A 1 282 ? -14.449 8.409 -3.612 1.00 98.12 282 VAL A O 1
ATOM 2199 N N . GLU A 1 283 ? -15.195 7.253 -5.390 1.00 97.38 283 GLU A N 1
ATOM 2200 C CA . GLU A 1 283 ? -16.623 7.356 -5.096 1.00 97.38 283 GLU A CA 1
ATOM 2201 C C . GLU A 1 283 ? -16.983 6.743 -3.738 1.00 97.38 283 GLU A C 1
ATOM 2203 O O . GLU A 1 283 ? -17.696 7.364 -2.956 1.00 97.38 283 GLU A O 1
ATOM 2208 N N . GLN A 1 284 ? -16.436 5.575 -3.402 1.00 96.56 284 GLN A N 1
ATOM 2209 C CA . GLN A 1 284 ? -16.669 4.950 -2.100 1.00 96.56 284 GLN A CA 1
ATOM 2210 C C . GLN A 1 284 ? -16.141 5.812 -0.941 1.00 96.56 284 GLN A C 1
ATOM 2212 O O . GLN A 1 284 ? -16.796 5.940 0.094 1.00 96.56 284 GLN A O 1
ATOM 2217 N N . VAL A 1 285 ? -14.969 6.439 -1.112 1.00 97.56 285 VAL A N 1
ATOM 2218 C CA . VAL A 1 285 ? -14.437 7.387 -0.119 1.00 97.56 285 VAL A CA 1
ATOM 2219 C C . VAL A 1 285 ? -15.298 8.645 -0.045 1.00 97.56 285 VAL A C 1
ATOM 2221 O O . VAL A 1 285 ? -15.597 9.104 1.056 1.00 97.56 285 VAL A O 1
ATOM 2224 N N . ARG A 1 286 ? -15.743 9.170 -1.191 1.00 97.50 286 ARG A N 1
ATOM 2225 C CA . ARG A 1 286 ? -16.634 10.330 -1.267 1.00 97.50 286 ARG A CA 1
ATOM 2226 C C . ARG A 1 286 ? -17.939 10.089 -0.518 1.00 97.50 286 ARG A C 1
ATOM 2228 O O . ARG A 1 286 ? -18.270 10.887 0.345 1.00 97.50 286 ARG A O 1
ATOM 2235 N N . GLN A 1 287 ? -18.627 8.979 -0.782 1.00 95.62 287 GLN A N 1
ATOM 2236 C CA . GLN A 1 287 ? -19.880 8.624 -0.107 1.00 95.62 287 GLN A CA 1
ATOM 2237 C C . GLN A 1 287 ? -19.715 8.551 1.414 1.00 95.62 287 GLN A C 1
ATOM 2239 O O . GLN A 1 287 ? -20.556 9.068 2.147 1.00 95.62 287 GLN A O 1
ATOM 2244 N N . GLY A 1 288 ? -18.613 7.962 1.892 1.00 94.88 288 GLY A N 1
ATOM 2245 C CA . GLY A 1 288 ? -18.310 7.917 3.321 1.00 94.88 288 GLY A CA 1
ATOM 2246 C C . GLY A 1 288 ? -18.100 9.307 3.929 1.00 94.88 288 GLY A C 1
ATOM 2247 O O . GLY A 1 288 ? -18.644 9.600 4.991 1.00 94.88 288 GLY A O 1
ATOM 2248 N N . LEU A 1 289 ? -17.336 10.175 3.258 1.00 95.00 289 LEU A N 1
ATOM 2249 C CA . LEU A 1 289 ? -17.074 11.535 3.742 1.00 95.00 289 LEU A CA 1
ATOM 2250 C C . LEU A 1 289 ? -18.320 12.433 3.666 1.00 95.00 289 LEU A C 1
ATOM 2252 O O . LEU A 1 289 ? -18.586 13.165 4.616 1.00 95.00 289 LEU A O 1
ATOM 2256 N N . ASP A 1 290 ? -19.102 12.355 2.586 1.00 94.00 290 ASP A N 1
ATOM 2257 C CA . ASP A 1 290 ? -20.362 13.094 2.420 1.00 94.00 290 ASP A CA 1
ATOM 2258 C C . ASP A 1 290 ? -21.395 12.685 3.473 1.00 94.00 290 ASP A C 1
ATOM 2260 O O . ASP A 1 290 ? -22.004 13.547 4.105 1.00 94.00 290 ASP A O 1
ATOM 2264 N N . GLY A 1 291 ? -21.554 11.379 3.717 1.00 92.12 291 GLY A N 1
ATOM 2265 C CA . GLY A 1 291 ? -22.457 10.861 4.748 1.00 92.12 291 GLY A CA 1
ATOM 2266 C C . GLY A 1 291 ? -22.089 11.319 6.163 1.00 92.12 291 GLY A C 1
ATOM 2267 O O . GLY A 1 291 ? -22.963 11.436 7.018 1.00 92.12 291 GLY A O 1
ATOM 2268 N N . ALA A 1 292 ? -20.813 11.635 6.395 1.00 91.50 292 ALA A N 1
ATOM 2269 C CA . ALA A 1 292 ? -20.311 12.206 7.641 1.00 91.50 292 ALA A CA 1
ATOM 2270 C C . ALA A 1 292 ? -20.274 13.750 7.650 1.00 91.50 292 ALA A C 1
ATOM 2272 O O . ALA A 1 292 ? -19.862 14.338 8.647 1.00 91.50 292 ALA A O 1
ATOM 2273 N N . GLY A 1 293 ? -20.673 14.423 6.563 1.00 91.25 293 GLY A N 1
ATOM 2274 C CA . GLY A 1 293 ? -20.616 15.884 6.451 1.00 91.25 293 GLY A CA 1
ATOM 2275 C C . GLY A 1 293 ? -19.195 16.462 6.427 1.00 91.25 293 GLY A C 1
ATOM 2276 O O . GLY A 1 293 ? -19.004 17.613 6.808 1.00 91.25 293 GLY A O 1
ATOM 2277 N N . LEU A 1 294 ? -18.201 15.671 6.004 1.00 90.12 294 LEU A N 1
ATOM 2278 C CA . LEU A 1 294 ? -16.771 16.015 6.036 1.00 90.12 294 LEU A CA 1
ATOM 2279 C C . LEU A 1 294 ? -16.248 16.649 4.737 1.00 90.12 294 LEU A C 1
ATOM 2281 O O . LEU A 1 294 ? -15.084 17.051 4.675 1.00 90.12 294 LEU A O 1
ATOM 2285 N N . LEU A 1 295 ? -17.075 16.726 3.691 1.00 88.56 295 LEU A N 1
ATOM 2286 C CA . LEU A 1 295 ? -16.739 17.436 2.458 1.00 88.56 295 LEU A CA 1
ATOM 2287 C C . LEU A 1 295 ? -17.379 18.829 2.431 1.00 88.56 295 LEU A C 1
ATOM 2289 O O . LEU A 1 295 ? -18.482 19.019 2.957 1.00 88.56 295 LEU A O 1
ATOM 2293 N N . PRO A 1 296 ? -16.721 19.822 1.802 1.00 82.31 296 PRO A N 1
ATOM 2294 C CA . PRO A 1 296 ? -17.334 21.120 1.571 1.00 82.31 296 PRO A CA 1
ATOM 2295 C C . PRO A 1 296 ? -18.650 20.953 0.811 1.00 82.31 296 PRO A C 1
ATOM 2297 O O . PRO A 1 296 ? -18.709 20.237 -0.191 1.00 82.31 296 PRO A O 1
ATOM 2300 N N . ARG A 1 297 ? -19.705 21.653 1.242 1.00 74.19 297 ARG A N 1
ATOM 2301 C CA . ARG A 1 297 ? -20.947 21.716 0.463 1.00 74.19 297 ARG A CA 1
ATOM 2302 C C . ARG A 1 297 ? -20.614 22.280 -0.914 1.00 74.19 297 ARG A C 1
ATOM 2304 O O . ARG A 1 297 ? -20.117 23.403 -1.007 1.00 74.19 297 ARG A O 1
ATOM 2311 N N . GLN A 1 298 ? -20.897 21.522 -1.974 1.00 60.25 298 GLN A N 1
ATOM 2312 C CA . GLN A 1 298 ? -20.829 22.086 -3.316 1.00 60.25 298 GLN A CA 1
ATOM 2313 C C . GLN A 1 298 ? -21.769 23.298 -3.366 1.00 60.25 298 GLN A C 1
ATOM 2315 O O . GLN A 1 298 ? -22.908 23.198 -2.892 1.00 60.25 298 GLN A O 1
ATOM 2320 N N . PRO A 1 299 ? -21.328 24.455 -3.888 1.00 50.44 299 PRO A N 1
ATOM 2321 C CA . PRO A 1 299 ? -22.249 25.553 -4.116 1.00 50.44 299 PRO A CA 1
ATOM 2322 C C . PRO A 1 299 ? -23.358 25.044 -5.039 1.00 50.44 299 PRO A C 1
ATOM 2324 O O . PRO A 1 299 ? -23.070 24.432 -6.068 1.00 50.44 299 PRO A O 1
ATOM 2327 N N . ALA A 1 300 ? -24.620 25.271 -4.658 1.00 45.16 300 ALA A N 1
ATOM 2328 C CA . ALA A 1 300 ? -25.755 24.969 -5.520 1.00 45.16 300 ALA A CA 1
ATOM 2329 C C . ALA A 1 300 ? -25.473 25.562 -6.905 1.00 45.16 300 ALA A C 1
ATOM 2331 O O . ALA A 1 300 ? -25.114 26.742 -7.003 1.00 45.16 300 ALA A O 1
ATOM 2332 N N . ALA A 1 301 ? -25.574 24.740 -7.954 1.00 44.34 301 ALA A N 1
ATOM 2333 C CA . ALA A 1 301 ? -25.404 25.198 -9.323 1.00 44.34 301 ALA A CA 1
ATOM 2334 C C . ALA A 1 301 ? -26.295 26.430 -9.517 1.00 44.34 301 ALA A C 1
ATOM 2336 O O . ALA A 1 301 ? -27.518 26.345 -9.385 1.00 44.34 301 ALA A O 1
ATOM 2337 N N . ARG A 1 302 ? -25.682 27.600 -9.743 1.00 41.69 302 ARG A N 1
ATOM 2338 C CA . ARG A 1 302 ? -26.445 28.822 -10.003 1.00 41.69 302 ARG A CA 1
ATOM 2339 C C . ARG A 1 302 ? -27.308 28.549 -11.239 1.00 41.69 302 ARG A C 1
ATOM 2341 O O . ARG A 1 302 ? -26.746 28.112 -12.246 1.00 41.69 302 ARG A O 1
ATOM 2348 N N . PRO A 1 303 ? -28.633 28.772 -11.193 1.00 41.81 303 PRO A N 1
ATOM 2349 C CA . PRO A 1 303 ? -29.456 28.625 -12.380 1.00 41.81 303 PRO A CA 1
ATOM 2350 C C . PRO A 1 303 ? -28.891 29.534 -13.472 1.00 41.81 303 PRO A C 1
ATOM 2352 O O . PRO A 1 303 ? -28.565 30.698 -13.230 1.00 41.81 303 PRO A O 1
ATOM 2355 N N . ASN A 1 304 ? -28.707 28.959 -14.656 1.00 45.50 304 ASN A N 1
ATOM 2356 C CA . ASN A 1 304 ? -28.144 29.638 -15.808 1.00 45.50 304 ASN A CA 1
ATOM 2357 C C . ASN A 1 304 ? -29.092 30.776 -16.231 1.00 45.50 304 ASN A C 1
ATOM 2359 O O . ASN A 1 304 ? -30.089 30.544 -16.909 1.00 45.50 304 ASN A O 1
ATOM 2363 N N . LEU A 1 305 ? -28.801 32.008 -15.806 1.00 50.31 305 LEU A N 1
ATOM 2364 C CA . LEU A 1 305 ? -29.588 33.212 -16.116 1.00 50.31 305 LEU A CA 1
ATOM 2365 C C . LEU A 1 305 ? -29.483 33.649 -17.594 1.00 50.31 305 LEU A C 1
ATOM 2367 O O . LEU A 1 305 ? -30.054 34.667 -17.970 1.00 50.31 305 LEU A O 1
ATOM 2371 N N . ALA A 1 306 ? -28.807 32.883 -18.455 1.00 48.34 306 ALA A N 1
ATOM 2372 C CA . ALA A 1 306 ? -28.602 33.221 -19.864 1.00 48.34 306 ALA A CA 1
ATOM 2373 C C . ALA A 1 306 ? -29.718 32.750 -20.826 1.00 48.34 306 ALA A C 1
ATOM 2375 O O . ALA A 1 306 ? -29.560 32.879 -22.035 1.00 48.34 306 ALA A O 1
ATOM 2376 N N . ALA A 1 307 ? -30.848 32.224 -20.336 1.00 49.22 307 ALA A N 1
ATOM 2377 C CA . ALA A 1 307 ? -31.952 31.751 -21.190 1.00 49.22 307 ALA A CA 1
ATOM 2378 C C . ALA A 1 307 ? -33.189 32.676 -21.229 1.00 49.22 307 ALA A C 1
ATOM 2380 O O . ALA A 1 307 ? -34.236 32.281 -21.737 1.00 49.22 307 ALA A O 1
ATOM 2381 N N . ALA A 1 308 ? -33.094 33.909 -20.721 1.00 46.03 308 ALA A N 1
ATOM 2382 C CA . ALA A 1 308 ? -34.199 34.871 -20.727 1.00 46.03 308 ALA A CA 1
ATOM 2383 C C . ALA A 1 308 ? -33.849 36.157 -21.496 1.00 46.03 308 ALA A C 1
ATOM 2385 O O . ALA A 1 308 ? -33.947 37.257 -20.967 1.00 46.03 308 ALA A O 1
ATOM 2386 N N . ALA A 1 309 ? -33.467 36.021 -22.764 1.00 47.00 309 ALA A N 1
ATOM 2387 C CA . ALA A 1 309 ? -33.563 37.110 -23.731 1.00 47.00 309 ALA A CA 1
ATOM 2388 C C . ALA A 1 309 ? -34.501 36.651 -24.854 1.00 47.00 309 ALA A C 1
ATOM 2390 O O . ALA A 1 309 ? -34.098 35.964 -25.789 1.00 47.00 309 ALA A O 1
ATOM 2391 N N . ARG A 1 310 ? -35.792 36.974 -24.710 1.00 50.28 310 ARG A N 1
ATOM 2392 C CA . ARG A 1 310 ? -36.751 36.904 -25.819 1.00 50.28 310 ARG A CA 1
ATOM 2393 C C . ARG A 1 310 ? -36.393 37.996 -26.836 1.00 50.28 310 ARG A C 1
ATOM 2395 O O . ARG A 1 310 ? -36.082 39.105 -26.402 1.00 50.28 310 ARG A O 1
ATOM 2402 N N . PRO A 1 311 ? -36.480 37.737 -28.149 1.00 47.81 311 PRO A N 1
ATOM 2403 C CA . PRO A 1 311 ? -36.367 38.801 -29.131 1.00 47.81 311 PRO A CA 1
ATOM 2404 C C . PRO A 1 311 ? -37.648 39.643 -29.076 1.00 47.81 311 PRO A C 1
ATOM 2406 O O . PRO A 1 311 ? -38.756 39.106 -29.132 1.00 47.81 311 PRO A O 1
ATOM 2409 N N . VAL A 1 312 ? -37.492 40.954 -28.914 1.00 55.06 312 VAL A N 1
ATOM 2410 C CA . VAL A 1 312 ? -38.553 41.921 -29.206 1.00 55.06 312 VAL A CA 1
ATOM 2411 C C . VAL A 1 312 ? -38.447 42.241 -30.695 1.00 55.06 312 VAL A C 1
ATOM 2413 O O . VAL A 1 312 ? -37.338 42.425 -31.199 1.00 55.06 312 VAL A O 1
ATOM 2416 N N . ALA A 1 313 ? -39.597 42.190 -31.368 1.00 49.38 313 ALA A N 1
ATOM 2417 C CA . ALA A 1 313 ? -39.789 42.521 -32.776 1.00 49.38 313 ALA A CA 1
ATOM 2418 C C . ALA A 1 313 ? -39.462 43.988 -33.089 1.00 49.38 313 ALA A C 1
ATOM 2420 O O . ALA A 1 313 ? -39.620 44.829 -32.174 1.00 49.38 313 ALA A O 1
#

Secondary structure (DSSP, 8-state):
-EE---TT-HHHHHHHHHHS-EEEEHHHHHHHHHHHHHHHHHT--GGG---EEGGGGGG--SS-EEEE--EEE-GGG-SPPTTEEEE-SSEEE-HHHHHHTHHHHHTT-SEEESSHHHHHHHHHTT--EEE---GGGGSPPPSS--TT-EEEEEE-SGGGSPPTTSGGGS-GGGGGGEEEEE-EEEESSSS--HHHHHHHHHHHHHHHHHHHHHEEEEEES-HHHHHHHHHTT--EEEE-SS--GGGHHHHTTS-EE-GGGGGG--SSPPPP--HHHHHHHHHHHHHHHHHTT-SPPPPP----GGG--PPP-

Sequence (313 aa):
MLTFSYANFAGFARAMKRRGVYSVNLGDFMQTLAIRSVYKQLGAPEAEIVAIDRDTIAAYAGPPVLLPMNGCFYDWCFPLPEAITPLFVGFQARASVIERFRDHLARFQPIGCRDSATAETLRAHGVDAFVTGCLTLALPPREAEPEAGKTFVVYGAKAGRLPSEVLPHAPRELFANLDFVSQRKHVHRFPLDAAGRADAERHAAHLLRTYRRSASLVITPLHHAATPCIASGVPVVIARATDDARFSFLRELTPVYLPEDFARIDWAPRPVDIGPVRARLVEQVRQGLDGAGLLPRQPAARPNLAAAARPVA